Protein AF-A0A1Z4BM93-F1 (afdb_monomer)

Sequence (273 aa):
MATTAFKNNYRNIRIVVLCFVGYILLNWFSPFLMLLNYDFVRLFITFITSVIVMIPIVIGYKLLDDKGNYLQVFGVEGNIKEGLIAGGVLFLAAWIFSIFSLDFLRNLVYVKWLLYIFIEVFVIDLCVQAFFFRKITTYTGWSFFRIILFYVAIYSAVALVTAFVSLLFNSEILSKIGDDLKLLNMIPMDLLLKGILSLLRFILTASFLYWLYVEWNFNLWVVVFAHLVLNLANGLTFLKIPIFILLIVTGVIGTILYKREKGLPLAIKRFWS

Organism: NCBI:txid2708117

Foldseek 3Di:
DDPPDQDFPVVLLVLLLVLLLLLLLLLLCLVVQCPPDDPVVNLVSLVVSLVVSCVSQVVSVVVNPDPDDLCVLLQVVPDLVLLCVLLVLLLVLCVVLVLQPPVNVVCVVVDPVLVSLLSVLLSCLSSQQSRNLSSCVVNDVDALVVSLVVVLVSSVVSVVVVVVVVCVPDPVNVVVVVVCVVVVVCPPVVNVVLVVLVSVLVSLLSSLLNQQCQQSVNNSSNSSSLVSSLVSSCVRCVPDPVSSVSSSVSSVVVSVVVCVVVVHDRRGRHDGD

pLDDT: mean 78.67, std 15.29, range [27.44, 95.69]

Radius of gyration: 20.28 Å; Cα contacts (8 Å, |Δi|>4): 237; chains: 1; bounding box: 55×46×58 Å

Secondary structure (DSSP, 8-state):
---------HHHHHHHHHHHHHHHHHHHHHHHHTTS--HHHHHHHHHHHHHHHHHHHHHHHHHHT-SS-HHHHHTTTS-HHHHHHHHHHHHHHHHHTT-S-HHHHHHHTT-HHHHHHHHHHHHHHIIIIIIIIHHHHHH----HHHHHHHHHHHHHHHHHHHHHHHHHT-HHHHHHHHHHTTTGGG--HHHHHHHHHHHHHHHHHHHHHHHHHHHTTT-HHHHHHHHHHHHHHHHH-TT-HHHHHHHHHHHHHHHHHHHHHTTPPP-S--S--

Nearest PDB structures (foldseek):
  7zdg-assembly1_C  TM=1.507E-01  e=2.983E+00  Escherichia coli K-12
  7zdw-assembly1_C  TM=1.576E-01  e=7.432E+00  Escherichia coli K-12

Structure (mmCIF, N/CA/C/O backbone):
data_AF-A0A1Z4BM93-F1
#
_entry.id   AF-A0A1Z4BM93-F1
#
loop_
_atom_site.group_PDB
_atom_site.id
_atom_site.type_symbol
_atom_site.label_atom_id
_atom_site.label_alt_id
_atom_site.label_comp_id
_atom_site.label_asym_id
_atom_site.label_entity_id
_atom_site.label_seq_id
_atom_site.pdbx_PDB_ins_code
_atom_site.Cartn_x
_atom_site.Cartn_y
_atom_site.Cartn_z
_atom_site.occupancy
_atom_site.B_iso_or_equiv
_atom_site.auth_seq_id
_atom_site.auth_comp_id
_atom_site.auth_asym_id
_atom_site.auth_atom_id
_atom_site.pdbx_PDB_model_num
ATOM 1 N N . MET A 1 1 ? -20.716 -10.337 29.634 1.00 35.56 1 MET A N 1
ATOM 2 C CA . MET A 1 1 ? -19.499 -10.521 28.811 1.00 35.56 1 MET A CA 1
ATOM 3 C C . MET A 1 1 ? -19.612 -11.858 28.102 1.00 35.56 1 MET A C 1
ATOM 5 O O . MET A 1 1 ? -19.489 -12.881 28.755 1.00 35.56 1 MET A O 1
ATOM 9 N N . ALA A 1 2 ? -19.906 -11.855 26.803 1.00 27.44 2 ALA A N 1
ATOM 10 C CA . ALA A 1 2 ? -19.823 -13.042 25.960 1.00 27.44 2 ALA A CA 1
ATOM 11 C C . ALA A 1 2 ? -18.810 -12.726 24.857 1.00 27.44 2 ALA A C 1
ATOM 13 O O . ALA A 1 2 ? -19.081 -11.937 23.955 1.00 27.44 2 ALA A O 1
ATOM 14 N N . THR A 1 3 ? -17.605 -13.269 24.986 1.00 37.28 3 THR A N 1
ATOM 15 C CA . THR A 1 3 ? -16.575 -13.250 23.950 1.00 37.28 3 THR A CA 1
ATOM 16 C C . THR A 1 3 ? -16.993 -14.228 22.858 1.00 37.28 3 THR A C 1
ATOM 18 O O . THR A 1 3 ? -16.611 -15.395 22.863 1.00 37.28 3 THR A O 1
ATOM 21 N N . THR A 1 4 ? -17.805 -13.774 21.903 1.00 37.12 4 THR A N 1
ATOM 22 C CA . THR A 1 4 ? -17.961 -14.496 20.638 1.00 37.12 4 THR A CA 1
ATOM 23 C C . THR A 1 4 ? -16.609 -14.464 19.935 1.00 37.12 4 THR A C 1
ATOM 25 O O . THR A 1 4 ? -16.239 -13.462 19.320 1.00 37.12 4 THR A O 1
ATOM 28 N N . ALA A 1 5 ? -15.831 -15.533 20.099 1.00 42.88 5 ALA A N 1
ATOM 29 C CA . ALA A 1 5 ? -14.587 -15.733 19.378 1.00 42.88 5 ALA A CA 1
ATOM 30 C C . ALA A 1 5 ? -14.878 -15.587 17.878 1.00 42.88 5 ALA A C 1
ATOM 32 O O . ALA A 1 5 ? -15.724 -16.303 17.340 1.00 42.88 5 ALA A O 1
ATOM 33 N N . PHE A 1 6 ? -14.213 -14.639 17.213 1.00 50.97 6 PHE A N 1
ATOM 34 C CA . PHE A 1 6 ? -14.271 -14.503 15.759 1.00 50.97 6 PHE A CA 1
ATOM 35 C C . PHE A 1 6 ? -13.838 -15.840 15.143 1.00 50.97 6 PHE A C 1
ATOM 37 O O . PHE A 1 6 ? -12.655 -16.182 15.138 1.00 50.97 6 PHE A O 1
ATOM 44 N N . LYS A 1 7 ? -14.795 -16.640 14.667 1.00 57.38 7 LYS A N 1
ATOM 45 C CA . LYS A 1 7 ? -14.492 -17.896 13.985 1.00 57.38 7 LYS A CA 1
ATOM 46 C C . LYS A 1 7 ? -14.008 -17.543 12.585 1.00 57.38 7 LYS A C 1
ATOM 48 O O . LYS A 1 7 ? -14.786 -17.052 11.772 1.00 57.38 7 LYS A O 1
ATOM 53 N N . ASN A 1 8 ? -12.721 -17.771 12.323 1.00 73.94 8 ASN A N 1
ATOM 54 C CA . ASN A 1 8 ? -12.114 -17.479 11.026 1.00 73.94 8 ASN A CA 1
ATOM 55 C C . ASN A 1 8 ? -12.906 -18.159 9.901 1.00 73.94 8 ASN A C 1
ATOM 57 O O . ASN A 1 8 ? -13.132 -19.374 9.930 1.00 73.94 8 ASN A O 1
ATOM 61 N N . ASN A 1 9 ? -13.293 -17.388 8.887 1.00 83.19 9 ASN A N 1
ATOM 62 C CA . ASN A 1 9 ? -13.990 -17.930 7.727 1.00 83.19 9 ASN A CA 1
ATOM 63 C C . ASN A 1 9 ? -12.974 -18.409 6.680 1.00 83.19 9 ASN A C 1
ATOM 65 O O . ASN A 1 9 ? -12.666 -17.714 5.712 1.00 83.19 9 ASN A O 1
ATOM 69 N N . TYR A 1 10 ? -12.439 -19.615 6.884 1.00 85.88 10 TYR A N 1
ATOM 70 C CA . TYR A 1 10 ? -11.389 -20.191 6.034 1.00 85.88 10 TYR A CA 1
ATOM 71 C C . TYR A 1 10 ? -11.773 -20.314 4.557 1.00 85.88 10 TYR A C 1
ATOM 73 O O . TYR A 1 10 ? -10.898 -20.207 3.700 1.00 85.88 10 TYR A O 1
ATOM 81 N N . ARG A 1 11 ? -13.061 -20.505 4.238 1.00 89.75 11 ARG A N 1
ATOM 82 C CA . ARG A 1 11 ? -13.534 -20.530 2.847 1.00 89.75 11 ARG A CA 1
ATOM 83 C C . ARG A 1 11 ? -13.310 -19.174 2.185 1.00 89.75 11 ARG A C 1
ATOM 85 O O . ARG A 1 11 ? -12.683 -19.103 1.133 1.00 89.75 11 ARG A O 1
ATOM 92 N N . ASN A 1 12 ? -13.769 -18.110 2.834 1.00 90.00 12 ASN A N 1
ATOM 93 C CA . ASN A 1 12 ? -13.654 -16.756 2.306 1.00 90.00 12 ASN A CA 1
ATOM 94 C C . ASN A 1 12 ? -12.187 -16.302 2.243 1.00 90.00 12 ASN A C 1
ATOM 96 O O . ASN A 1 12 ? -11.774 -15.709 1.252 1.00 90.00 12 ASN A O 1
ATOM 100 N N . ILE A 1 13 ? -11.367 -16.669 3.234 1.00 90.19 13 ILE A N 1
ATOM 101 C CA . ILE A 1 13 ? -9.918 -16.406 3.216 1.00 90.19 13 ILE A CA 1
ATOM 102 C C . ILE A 1 13 ? -9.254 -17.060 1.995 1.00 90.19 13 ILE A C 1
ATOM 104 O O . ILE A 1 13 ? -8.470 -16.407 1.313 1.00 90.19 13 ILE A O 1
ATOM 108 N N . ARG A 1 14 ? -9.583 -18.320 1.674 1.00 91.94 14 ARG A N 1
ATOM 109 C CA . ARG A 1 14 ? -9.036 -19.004 0.486 1.00 91.94 14 ARG A CA 1
ATOM 110 C C . ARG A 1 14 ? -9.408 -18.291 -0.811 1.00 91.94 14 ARG A C 1
ATOM 112 O O . ARG A 1 14 ? -8.543 -18.138 -1.665 1.00 91.94 14 ARG A O 1
ATOM 119 N N . ILE A 1 15 ? -10.653 -17.832 -0.943 1.00 92.12 15 ILE A N 1
ATOM 120 C CA . ILE A 1 15 ? -11.104 -17.068 -2.117 1.00 92.12 15 ILE A CA 1
ATOM 121 C C . ILE A 1 15 ? -10.286 -15.779 -2.254 1.00 92.12 15 ILE A C 1
ATOM 123 O O . ILE A 1 15 ? -9.734 -15.521 -3.320 1.00 92.12 15 ILE A O 1
ATOM 127 N N . VAL A 1 16 ? -10.140 -15.012 -1.167 1.00 92.75 16 VAL A N 1
ATOM 128 C CA . VAL A 1 16 ? -9.344 -13.772 -1.160 1.00 92.75 16 VAL A CA 1
ATOM 129 C C . VAL A 1 16 ? -7.905 -14.046 -1.591 1.00 92.75 16 VAL A C 1
ATOM 131 O O . VAL A 1 16 ? -7.391 -13.348 -2.458 1.00 92.75 16 VAL A O 1
ATOM 134 N N . VAL A 1 17 ? -7.268 -15.082 -1.038 1.00 93.94 17 VAL A N 1
ATOM 135 C CA . VAL A 1 17 ? -5.880 -15.440 -1.366 1.00 93.94 17 VAL A CA 1
ATOM 136 C C . VAL A 1 17 ? -5.741 -15.871 -2.825 1.00 93.94 17 VAL A C 1
ATOM 138 O O . VAL A 1 17 ? -4.838 -15.389 -3.497 1.00 93.94 17 VAL A O 1
ATOM 141 N N . LEU A 1 18 ? -6.628 -16.728 -3.341 1.00 94.00 18 LEU A N 1
ATOM 142 C CA . LEU A 1 18 ? -6.576 -17.185 -4.737 1.00 94.00 18 LEU A CA 1
ATOM 143 C C . LEU A 1 18 ? -6.737 -16.021 -5.721 1.00 94.00 18 LEU A C 1
ATOM 145 O O . LEU A 1 18 ? -5.951 -15.886 -6.657 1.00 94.00 18 LEU A O 1
ATOM 149 N N . CYS A 1 19 ? -7.714 -15.147 -5.481 1.00 93.44 19 CYS A N 1
ATOM 150 C CA . CYS A 1 19 ? -7.932 -13.957 -6.298 1.00 93.44 19 CYS A CA 1
ATOM 151 C C . CYS A 1 19 ? -6.759 -12.978 -6.205 1.00 93.44 19 CYS A C 1
ATOM 153 O O . CYS A 1 19 ? -6.354 -1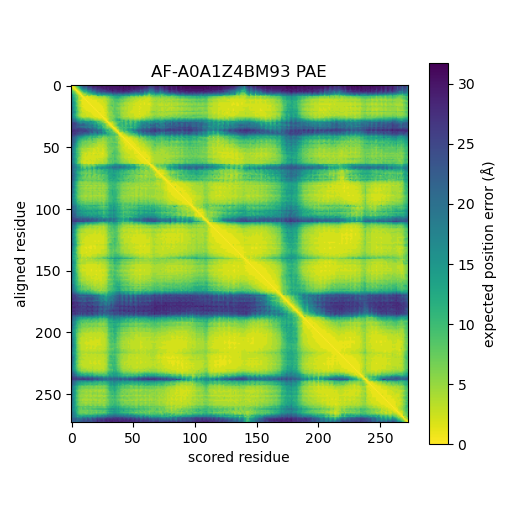2.409 -7.216 1.00 93.44 19 CYS A O 1
ATOM 155 N N . PHE A 1 20 ? -6.176 -12.814 -5.017 1.00 93.19 20 PHE A N 1
ATOM 156 C CA . PHE A 1 20 ? -5.024 -11.944 -4.819 1.00 93.19 20 PHE A CA 1
ATOM 157 C C . PHE A 1 20 ? -3.752 -12.490 -5.487 1.00 93.19 20 PHE A C 1
ATOM 159 O O . PHE A 1 20 ? -3.020 -11.733 -6.117 1.00 93.19 20 PHE A O 1
ATOM 166 N N . VAL A 1 21 ? -3.517 -13.804 -5.438 1.00 92.81 21 VAL A N 1
ATOM 167 C CA . VAL A 1 21 ? -2.437 -14.461 -6.194 1.00 92.81 21 VAL A CA 1
ATOM 168 C C . VAL A 1 21 ? -2.641 -14.273 -7.698 1.00 92.81 21 VAL A C 1
ATOM 170 O O . VAL A 1 21 ? -1.693 -13.917 -8.392 1.00 92.81 21 VAL A O 1
ATOM 173 N N . GLY A 1 22 ? -3.873 -14.439 -8.195 1.00 89.56 22 GLY A N 1
ATOM 174 C CA . GLY A 1 22 ? -4.216 -14.159 -9.592 1.00 89.56 22 GLY A CA 1
ATOM 175 C C . GLY A 1 22 ? -3.922 -12.711 -9.994 1.00 89.56 22 GLY A C 1
ATOM 176 O O . GLY A 1 22 ? -3.332 -12.479 -11.046 1.00 89.56 22 GLY A O 1
ATOM 177 N N . TYR A 1 23 ? -4.262 -11.747 -9.132 1.00 90.19 23 TYR A N 1
ATOM 178 C CA . TYR A 1 23 ? -3.902 -10.336 -9.305 1.00 90.19 23 TYR A CA 1
ATOM 179 C C . TYR A 1 23 ? -2.383 -10.144 -9.414 1.00 90.19 23 TYR A C 1
ATOM 181 O O . TYR A 1 23 ? -1.924 -9.528 -10.375 1.00 90.19 23 TYR A O 1
ATOM 189 N N . ILE A 1 24 ? -1.598 -10.695 -8.475 1.00 86.81 24 ILE A N 1
ATOM 190 C CA . ILE A 1 24 ? -0.136 -10.552 -8.496 1.00 86.81 24 ILE A CA 1
ATOM 191 C C . ILE A 1 24 ? 0.407 -11.126 -9.807 1.00 86.81 24 ILE A C 1
ATOM 193 O O . ILE A 1 24 ? 1.132 -10.430 -10.510 1.00 86.81 24 ILE A O 1
ATOM 197 N N . LEU A 1 25 ? 0.020 -12.350 -10.177 1.00 85.00 25 LEU A N 1
ATOM 198 C CA . LEU A 1 25 ? 0.475 -12.985 -11.416 1.00 85.00 25 LEU A CA 1
ATOM 199 C C . LEU A 1 25 ? 0.194 -12.105 -12.642 1.00 85.00 25 LEU A C 1
ATOM 201 O O . LEU A 1 25 ? 1.116 -11.818 -13.401 1.00 85.00 25 LEU A O 1
ATOM 205 N N . LEU A 1 26 ? -1.037 -11.610 -12.808 1.00 83.50 26 LEU A N 1
ATOM 206 C CA . LEU A 1 26 ? -1.386 -10.727 -13.927 1.00 83.50 26 LEU A CA 1
ATOM 207 C C . LEU A 1 26 ? -0.589 -9.419 -13.917 1.00 83.50 26 LEU A C 1
ATOM 209 O O . LEU A 1 26 ? -0.162 -8.959 -14.975 1.00 83.50 26 LEU A O 1
ATOM 213 N N . ASN A 1 27 ? -0.355 -8.835 -12.740 1.00 78.25 27 ASN A N 1
ATOM 214 C CA . ASN A 1 27 ? 0.426 -7.608 -12.617 1.00 78.25 27 ASN A CA 1
ATOM 215 C C . ASN A 1 27 ? 1.874 -7.809 -13.098 1.00 78.25 27 ASN A C 1
ATOM 217 O O . ASN A 1 27 ? 2.412 -6.960 -13.809 1.00 78.25 27 ASN A O 1
ATOM 221 N N . TRP A 1 28 ? 2.471 -8.963 -12.785 1.00 69.81 28 TRP A N 1
ATOM 222 C CA . TRP A 1 28 ? 3.807 -9.348 -13.250 1.00 69.81 28 TRP A CA 1
ATOM 223 C C . TRP A 1 28 ? 3.881 -9.634 -14.756 1.00 69.81 28 TRP A C 1
ATOM 225 O O . TRP A 1 28 ? 4.938 -9.439 -15.348 1.00 69.81 28 TRP A O 1
ATOM 235 N N . PHE A 1 29 ? 2.782 -10.051 -15.392 1.00 63.72 29 PHE A N 1
ATOM 236 C CA . PHE A 1 29 ? 2.709 -10.197 -16.852 1.00 63.72 29 PHE A CA 1
ATOM 237 C C . PHE A 1 29 ? 2.428 -8.874 -17.585 1.00 63.72 29 PHE A C 1
ATOM 239 O O . PHE A 1 29 ? 2.645 -8.793 -18.794 1.00 63.72 29 PHE A O 1
ATOM 246 N N . SER A 1 30 ? 1.997 -7.814 -16.890 1.00 58.44 30 SER A N 1
ATOM 247 C CA . SER A 1 30 ? 1.664 -6.527 -17.520 1.00 58.44 30 SER A CA 1
ATOM 248 C C . SER A 1 30 ? 2.811 -5.836 -18.289 1.00 58.44 30 SER A C 1
ATOM 250 O O . SER A 1 30 ? 2.517 -5.232 -19.324 1.00 58.44 30 SER A O 1
ATOM 252 N N . PRO A 1 31 ? 4.107 -5.971 -17.923 1.00 53.41 31 PRO A N 1
ATOM 253 C CA . PRO A 1 31 ? 5.209 -5.428 -18.720 1.00 53.41 31 PRO A CA 1
ATOM 254 C C . PRO A 1 31 ? 5.295 -6.026 -20.133 1.00 53.41 31 PRO A C 1
ATOM 256 O O . PRO A 1 31 ? 5.678 -5.321 -21.064 1.00 53.41 31 PRO A O 1
ATOM 259 N N . PHE A 1 32 ? 4.871 -7.283 -20.334 1.00 48.34 32 PHE A N 1
ATOM 260 C CA . PHE A 1 32 ? 4.799 -7.897 -21.669 1.00 48.34 32 PHE A CA 1
ATOM 261 C C . PHE A 1 32 ? 3.717 -7.257 -22.553 1.00 48.34 32 PHE A C 1
ATOM 263 O O . PHE A 1 32 ? 3.834 -7.277 -23.776 1.00 48.34 32 PHE A O 1
ATOM 270 N N . LEU A 1 33 ? 2.691 -6.638 -21.956 1.00 48.19 33 LEU A N 1
ATOM 271 C CA . LEU A 1 33 ? 1.628 -5.925 -22.674 1.00 48.19 33 LEU A CA 1
ATOM 272 C C . LEU A 1 33 ? 2.038 -4.492 -23.068 1.00 48.19 33 LEU A C 1
ATOM 274 O O . LEU A 1 33 ? 1.466 -3.922 -23.995 1.00 48.19 33 LEU A O 1
ATOM 278 N N . MET A 1 34 ? 3.050 -3.915 -22.406 1.00 48.50 34 MET A N 1
ATOM 279 C CA . MET A 1 34 ? 3.569 -2.564 -22.680 1.00 48.50 34 MET A CA 1
ATOM 280 C C . MET A 1 34 ? 4.590 -2.496 -23.831 1.00 48.50 34 MET A C 1
ATOM 282 O O . MET A 1 34 ? 5.075 -1.411 -24.150 1.00 48.50 34 MET A O 1
ATOM 286 N N . LEU A 1 35 ? 4.884 -3.616 -24.502 1.00 48.75 35 LEU A N 1
ATOM 287 C CA . LEU A 1 35 ? 5.761 -3.681 -25.684 1.00 48.75 35 LEU A CA 1
ATOM 288 C C . LEU A 1 35 ? 5.200 -2.940 -26.921 1.00 48.75 35 LEU A C 1
ATOM 290 O O . LEU A 1 35 ? 5.888 -2.795 -27.930 1.00 48.75 35 LEU A O 1
ATOM 294 N N . LEU A 1 36 ? 3.965 -2.436 -26.845 1.00 46.38 36 LEU A N 1
ATOM 295 C CA . LEU A 1 36 ? 3.306 -1.639 -27.879 1.00 46.38 36 LEU A CA 1
ATOM 296 C C . LEU A 1 36 ? 3.655 -0.148 -27.698 1.00 46.38 36 LEU A C 1
ATOM 298 O O . LEU A 1 36 ? 3.060 0.579 -26.903 1.00 46.38 36 LEU A O 1
ATOM 302 N N . ASN A 1 37 ? 4.681 0.294 -28.424 1.00 46.56 37 ASN A N 1
ATOM 303 C CA . ASN A 1 37 ? 5.387 1.557 -28.214 1.00 46.56 37 ASN A CA 1
ATOM 304 C C . ASN A 1 37 ? 4.749 2.762 -28.946 1.00 46.56 37 ASN A C 1
ATOM 306 O O . ASN A 1 37 ? 5.211 3.124 -30.023 1.00 46.56 37 ASN A O 1
ATOM 310 N N . TYR A 1 38 ? 3.724 3.404 -28.365 1.00 54.62 38 TYR A N 1
ATOM 311 C CA . TYR A 1 38 ? 3.268 4.755 -28.758 1.00 54.62 38 TYR A CA 1
ATOM 312 C C . TYR A 1 38 ? 2.676 5.532 -27.563 1.00 54.62 38 TYR A C 1
ATOM 314 O O . TYR A 1 38 ? 1.854 5.003 -26.818 1.00 54.62 38 TYR A O 1
ATOM 322 N N . ASP A 1 39 ? 3.040 6.809 -27.394 1.00 57.72 39 ASP A N 1
ATOM 323 C CA . ASP A 1 39 ? 2.731 7.616 -26.193 1.00 57.72 39 ASP A CA 1
ATOM 324 C C . ASP A 1 39 ? 1.232 7.805 -25.892 1.00 57.72 39 ASP A C 1
ATOM 326 O O . ASP A 1 39 ? 0.830 7.813 -24.728 1.00 57.72 39 ASP A O 1
ATOM 330 N N . PHE A 1 40 ? 0.377 7.919 -26.915 1.00 53.62 40 PHE A N 1
ATOM 331 C CA . PHE A 1 40 ? -1.083 7.965 -26.723 1.00 53.62 40 PHE A CA 1
ATOM 332 C C . PHE A 1 40 ? -1.657 6.580 -26.387 1.00 53.62 40 PHE A C 1
ATOM 334 O O . PHE A 1 40 ? -2.564 6.446 -25.566 1.00 53.62 40 PHE A O 1
ATOM 341 N N . VAL A 1 41 ? -1.067 5.534 -26.969 1.00 61.97 41 VAL A N 1
ATOM 342 C CA . VAL A 1 41 ? -1.422 4.137 -26.708 1.00 61.97 41 VAL A CA 1
ATOM 343 C C . VAL A 1 41 ? -1.012 3.751 -25.285 1.00 61.97 41 VAL A C 1
ATOM 345 O O . VAL A 1 41 ? -1.709 2.970 -24.656 1.00 61.97 41 VAL A O 1
ATOM 348 N N . ARG A 1 42 ? 0.029 4.358 -24.702 1.00 63.97 42 ARG A N 1
ATOM 349 C CA . ARG A 1 42 ? 0.515 4.033 -23.352 1.00 63.97 42 ARG A CA 1
ATOM 350 C C . ARG A 1 42 ? -0.513 4.297 -22.245 1.00 63.97 42 ARG A C 1
ATOM 352 O O . ARG A 1 42 ? -0.657 3.457 -21.360 1.00 63.97 42 ARG A O 1
ATOM 359 N N . LEU A 1 43 ? -1.259 5.407 -22.284 1.00 66.56 43 LEU A N 1
ATOM 360 C CA . LEU A 1 43 ? -2.311 5.671 -21.284 1.00 66.56 43 LEU A CA 1
ATOM 361 C C . LEU A 1 43 ? -3.473 4.681 -21.429 1.00 66.56 43 LEU A C 1
ATOM 363 O O . LEU A 1 43 ? -3.968 4.148 -20.439 1.00 66.56 43 LEU A O 1
ATOM 367 N N . PHE A 1 44 ? -3.855 4.384 -22.670 1.00 70.50 44 PHE A N 1
ATOM 368 C CA . PHE A 1 44 ? -4.890 3.402 -22.975 1.00 70.50 44 PHE A CA 1
ATOM 369 C C . PHE A 1 44 ? -4.469 1.974 -22.587 1.00 70.50 44 PHE A C 1
ATOM 371 O O . PHE A 1 44 ? -5.249 1.257 -21.969 1.00 70.50 44 PHE A O 1
ATOM 378 N N . ILE A 1 45 ? -3.216 1.592 -22.850 1.00 71.12 45 ILE A N 1
ATOM 379 C CA . ILE A 1 45 ? -2.613 0.329 -22.404 1.00 71.12 45 ILE A CA 1
ATOM 380 C C . ILE A 1 45 ? -2.635 0.264 -20.886 1.00 71.12 45 ILE A C 1
ATOM 382 O O . ILE A 1 45 ? -3.099 -0.731 -20.360 1.00 71.12 45 ILE A O 1
ATOM 386 N N . THR A 1 46 ? -2.211 1.319 -20.186 1.00 70.38 46 THR A N 1
ATOM 387 C CA . THR A 1 46 ? -2.214 1.353 -18.712 1.00 70.38 46 THR A CA 1
ATOM 388 C C . THR A 1 46 ? -3.616 1.142 -18.153 1.00 70.38 46 THR A C 1
ATOM 390 O O . THR A 1 46 ? -3.806 0.418 -17.177 1.00 70.38 46 THR A O 1
ATOM 393 N N . PHE A 1 47 ? -4.622 1.753 -18.779 1.00 74.88 47 PHE A N 1
ATOM 394 C CA . PHE A 1 47 ? -6.012 1.549 -18.398 1.00 74.88 47 PHE A CA 1
ATOM 395 C C . PHE A 1 47 ? -6.464 0.105 -18.661 1.00 74.88 47 PHE A C 1
ATOM 397 O O . PHE A 1 47 ? -7.037 -0.527 -17.778 1.00 74.88 47 PHE A O 1
ATOM 404 N N . ILE A 1 48 ? -6.159 -0.453 -19.835 1.00 76.56 48 ILE A N 1
ATOM 405 C CA . ILE A 1 48 ? -6.494 -1.842 -20.179 1.00 76.56 48 ILE A CA 1
ATOM 406 C C . ILE A 1 48 ? -5.801 -2.830 -19.240 1.00 76.56 48 ILE A C 1
ATOM 408 O O . ILE A 1 48 ? -6.459 -3.720 -18.705 1.00 76.56 48 ILE A O 1
ATOM 412 N N . THR A 1 49 ? -4.497 -2.681 -19.005 1.00 76.06 49 THR A N 1
ATOM 413 C CA . THR A 1 49 ? -3.740 -3.543 -18.092 1.00 76.06 49 THR A CA 1
ATOM 414 C C . THR A 1 49 ? -4.317 -3.453 -16.689 1.00 76.06 49 THR A C 1
ATOM 416 O O . THR A 1 49 ? -4.527 -4.485 -16.061 1.00 76.06 49 THR A O 1
ATOM 419 N N . SER A 1 50 ? -4.677 -2.251 -16.233 1.00 81.06 50 SER A N 1
ATOM 420 C CA . SER A 1 50 ? -5.356 -2.050 -14.951 1.00 81.06 50 SER A CA 1
ATOM 421 C C . SER A 1 50 ? -6.685 -2.804 -14.873 1.00 81.06 50 SER A C 1
ATOM 423 O O . SER A 1 50 ? -6.953 -3.484 -13.884 1.00 81.06 50 SER A O 1
ATOM 425 N N . VAL A 1 51 ? -7.511 -2.737 -15.922 1.00 83.00 51 VAL A N 1
ATOM 426 C CA . VAL A 1 51 ? -8.783 -3.473 -15.996 1.00 83.00 51 VAL A CA 1
ATOM 427 C C . VAL A 1 51 ? -8.552 -4.982 -15.955 1.00 83.00 51 VAL A C 1
ATOM 429 O O . VAL A 1 51 ? -9.224 -5.672 -15.191 1.00 83.00 51 VAL A O 1
ATOM 432 N N . ILE A 1 52 ? -7.586 -5.494 -16.721 1.00 84.44 52 ILE A N 1
ATOM 433 C CA . ILE A 1 52 ? -7.244 -6.924 -16.758 1.00 84.44 52 ILE A CA 1
ATOM 434 C C . ILE A 1 52 ? -6.796 -7.405 -15.376 1.00 84.44 52 ILE A C 1
ATOM 436 O O . ILE A 1 52 ? -7.295 -8.411 -14.872 1.00 84.44 52 ILE A O 1
ATOM 440 N N . VAL A 1 53 ? -5.893 -6.662 -14.739 1.00 84.75 53 VAL A N 1
ATOM 441 C CA . VAL A 1 53 ? -5.338 -6.980 -13.419 1.00 84.75 53 VAL A CA 1
ATOM 442 C C . VAL A 1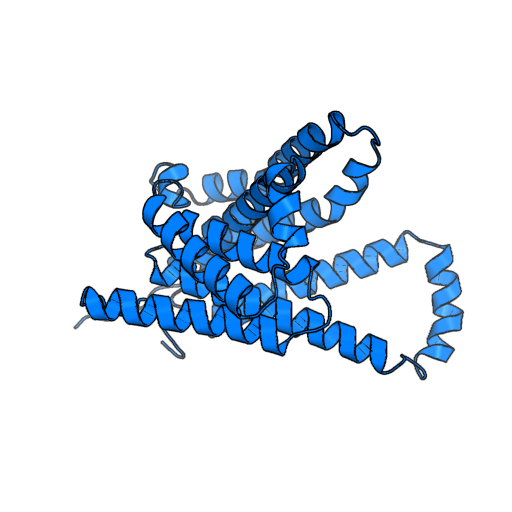 53 ? -6.422 -6.980 -12.328 1.00 84.75 53 VAL A C 1
ATOM 444 O O . VAL A 1 53 ? -6.324 -7.745 -11.369 1.00 84.75 53 VAL A O 1
ATOM 447 N N . MET A 1 54 ? -7.504 -6.210 -12.494 1.00 86.06 54 MET A N 1
ATOM 448 C CA . MET A 1 54 ? -8.649 -6.201 -11.574 1.00 86.06 54 MET A CA 1
ATOM 449 C C . MET A 1 54 ? -9.625 -7.379 -11.746 1.00 86.06 54 MET A C 1
ATOM 451 O O . MET A 1 54 ? -10.434 -7.620 -10.847 1.00 86.06 54 MET A O 1
ATOM 455 N N . ILE A 1 55 ? -9.577 -8.146 -12.843 1.00 88.38 55 ILE A N 1
ATOM 456 C CA . ILE A 1 55 ? -10.540 -9.237 -13.106 1.00 88.38 55 ILE A CA 1
ATOM 457 C C . ILE A 1 55 ? -10.624 -10.249 -11.945 1.00 88.38 55 ILE A C 1
ATOM 459 O O . ILE A 1 55 ? -11.740 -10.512 -11.479 1.00 88.38 55 ILE A O 1
ATOM 463 N N . PRO A 1 56 ? -9.507 -10.789 -11.407 1.00 90.31 56 PRO A N 1
ATOM 464 C CA . PRO A 1 56 ? -9.558 -11.741 -10.295 1.00 90.31 56 PRO A CA 1
ATOM 465 C C . PRO A 1 56 ? -10.230 -11.166 -9.046 1.00 90.31 56 PRO A C 1
ATOM 467 O O . PRO A 1 56 ? -10.905 -11.890 -8.317 1.00 90.31 56 PRO A O 1
ATOM 470 N N . ILE A 1 57 ? -10.080 -9.861 -8.819 1.00 89.44 57 ILE A N 1
ATOM 471 C CA . ILE A 1 57 ? -10.628 -9.142 -7.667 1.00 89.44 57 ILE A CA 1
ATOM 472 C C . ILE A 1 57 ? -12.146 -8.997 -7.789 1.00 89.44 57 ILE A C 1
ATOM 474 O O . ILE A 1 57 ? -12.880 -9.280 -6.839 1.00 89.44 57 ILE A O 1
ATOM 478 N N . VAL A 1 58 ? -12.633 -8.632 -8.978 1.00 88.00 58 VAL A N 1
ATOM 479 C CA . VAL A 1 58 ? -14.073 -8.542 -9.268 1.00 88.00 58 VAL A CA 1
ATOM 480 C C . VAL A 1 58 ? -14.744 -9.912 -9.130 1.00 88.00 58 VAL A C 1
ATOM 482 O O . VAL A 1 58 ? -15.818 -10.015 -8.530 1.00 88.00 58 VAL A O 1
ATOM 485 N N . ILE A 1 59 ? -14.103 -10.971 -9.636 1.00 88.81 59 ILE A N 1
ATOM 486 C CA . ILE A 1 59 ? -14.574 -12.356 -9.477 1.00 88.81 59 ILE A CA 1
ATOM 487 C C . ILE A 1 59 ? -14.601 -12.738 -7.995 1.00 88.81 59 ILE A C 1
ATOM 489 O O . ILE A 1 59 ? -15.621 -13.220 -7.506 1.00 88.81 59 ILE A O 1
ATOM 493 N N . GLY A 1 60 ? -13.512 -12.479 -7.269 1.00 87.25 60 GLY A N 1
ATOM 494 C CA . GLY A 1 60 ? -13.396 -12.791 -5.848 1.00 87.25 60 GLY A CA 1
ATOM 495 C C . GLY A 1 60 ? -14.499 -12.152 -5.022 1.00 87.25 60 GLY A C 1
ATOM 496 O O . GLY A 1 60 ? -15.121 -12.826 -4.211 1.00 87.25 60 GLY A O 1
ATOM 497 N N . TYR A 1 61 ? -14.813 -10.885 -5.281 1.00 84.81 61 TYR A N 1
ATOM 498 C CA . TYR A 1 61 ? -15.917 -10.212 -4.608 1.00 84.81 61 TYR A CA 1
ATOM 499 C C . TYR A 1 61 ? -17.260 -10.905 -4.855 1.00 84.81 61 TYR A C 1
ATOM 501 O O . TYR A 1 61 ? -17.997 -11.159 -3.906 1.00 84.81 61 TYR A O 1
ATOM 509 N N . LYS A 1 62 ? -17.580 -11.240 -6.114 1.00 86.19 62 LYS A N 1
ATOM 510 C CA . LYS A 1 62 ? -18.830 -11.949 -6.440 1.00 86.19 62 LYS A CA 1
ATOM 511 C C . LYS A 1 62 ? -18.922 -13.299 -5.728 1.00 86.19 62 LYS A C 1
ATOM 513 O O . LYS A 1 62 ? -19.995 -13.670 -5.274 1.00 86.19 62 LYS A O 1
ATOM 518 N N . LEU A 1 63 ? -17.804 -14.012 -5.604 1.00 88.12 63 LEU A N 1
ATOM 519 C CA . LEU A 1 63 ? -17.740 -15.306 -4.917 1.00 88.12 63 LEU A CA 1
ATOM 520 C C . LEU A 1 63 ? -17.876 -15.202 -3.392 1.00 88.12 63 LEU A C 1
ATOM 522 O O . LEU A 1 63 ? -18.239 -16.185 -2.746 1.00 88.12 63 LEU A O 1
ATOM 526 N N . LEU A 1 64 ? -17.559 -14.045 -2.808 1.00 86.81 64 LEU A N 1
ATOM 527 C CA . LEU A 1 64 ? -17.662 -13.815 -1.367 1.00 86.81 64 LEU A CA 1
ATOM 528 C C . LEU A 1 64 ? -19.098 -13.533 -0.901 1.00 86.81 64 LEU A C 1
ATOM 530 O O . LEU A 1 64 ? -19.357 -13.663 0.294 1.00 86.81 64 LEU A O 1
ATOM 534 N N . ASP A 1 65 ? -20.008 -13.214 -1.831 1.00 77.44 65 ASP A N 1
ATOM 535 C CA . ASP A 1 65 ? -21.433 -12.925 -1.588 1.00 77.44 65 ASP A CA 1
ATOM 536 C C . ASP A 1 65 ? -21.659 -11.873 -0.483 1.00 77.44 65 ASP A C 1
ATOM 538 O O . ASP A 1 65 ? -22.571 -11.954 0.343 1.00 77.44 65 ASP A O 1
ATOM 542 N N . ASP A 1 66 ? -20.771 -10.875 -0.423 1.00 72.44 66 ASP A N 1
ATOM 543 C CA . ASP A 1 66 ? -20.899 -9.799 0.551 1.00 72.44 66 ASP A CA 1
ATOM 544 C C . ASP A 1 66 ? -22.056 -8.871 0.173 1.00 72.44 66 ASP A C 1
ATOM 546 O O . ASP A 1 66 ? -22.137 -8.354 -0.942 1.00 72.44 66 ASP A O 1
ATOM 550 N N . LYS A 1 67 ? -22.935 -8.600 1.139 1.00 67.25 67 LYS A N 1
ATOM 551 C CA . LYS A 1 67 ? -24.041 -7.654 0.966 1.00 67.25 67 LYS A CA 1
ATOM 552 C C . LYS A 1 67 ? -23.506 -6.217 0.955 1.00 67.25 67 LYS A C 1
ATOM 554 O O . LYS A 1 67 ? -22.984 -5.751 1.966 1.00 67.25 67 LYS A O 1
ATOM 559 N N . GLY A 1 68 ? -23.664 -5.505 -0.161 1.00 67.06 68 GLY A N 1
ATOM 560 C CA . GLY A 1 68 ? -23.344 -4.078 -0.283 1.00 67.06 68 GLY A CA 1
ATOM 561 C C . GLY A 1 68 ? -22.979 -3.658 -1.708 1.00 67.06 68 GLY A C 1
ATOM 562 O O . GLY A 1 68 ? -22.749 -4.497 -2.574 1.00 67.06 68 GLY A O 1
ATOM 563 N N . ASN A 1 69 ? -22.921 -2.348 -1.960 1.00 75.75 69 ASN A N 1
ATOM 564 C CA . ASN A 1 69 ? -22.398 -1.817 -3.220 1.00 75.75 69 ASN A CA 1
ATOM 565 C C . ASN A 1 69 ? -20.862 -1.957 -3.253 1.00 75.75 69 ASN A C 1
ATOM 567 O O . ASN A 1 69 ? -20.191 -1.705 -2.248 1.00 75.75 69 ASN A O 1
ATOM 571 N N . TYR A 1 70 ? -20.286 -2.302 -4.409 1.00 71.75 70 TYR A N 1
ATOM 572 C CA . TYR A 1 70 ? -18.836 -2.432 -4.605 1.00 71.75 70 TYR A CA 1
ATOM 573 C C . TYR A 1 70 ? -18.073 -1.185 -4.144 1.00 71.75 70 TYR A C 1
ATOM 575 O O . TYR A 1 70 ? -17.068 -1.295 -3.444 1.00 71.75 70 TYR A O 1
ATOM 583 N N . LEU A 1 71 ? -18.579 0.004 -4.483 1.00 75.38 71 LEU A N 1
ATOM 584 C CA . LEU A 1 71 ? -17.937 1.281 -4.156 1.00 75.38 71 LEU A CA 1
ATOM 585 C C . LEU A 1 71 ? -17.852 1.519 -2.642 1.00 75.38 71 LEU A C 1
ATOM 587 O O . LEU A 1 71 ? -16.819 1.962 -2.132 1.00 75.38 71 LEU A O 1
ATOM 591 N N . GLN A 1 72 ? -18.897 1.144 -1.908 1.00 75.44 72 GLN A N 1
ATOM 592 C CA . GLN A 1 72 ? -18.947 1.242 -0.452 1.00 75.44 72 GLN A CA 1
ATOM 593 C C . GLN A 1 72 ? -18.012 0.224 0.218 1.00 75.44 72 GLN A C 1
ATOM 595 O O . GLN A 1 72 ? -17.254 0.536 1.145 1.00 75.44 72 GLN A O 1
ATOM 600 N N . VAL A 1 73 ? -18.026 -1.014 -0.276 1.00 73.00 73 VAL A N 1
ATOM 601 C CA . VAL A 1 73 ? -17.234 -2.114 0.286 1.00 73.00 73 VAL A CA 1
ATOM 602 C C . VAL A 1 73 ? -15.747 -1.991 -0.049 1.00 73.00 73 VAL A C 1
ATOM 604 O O . VAL A 1 73 ? -14.924 -2.517 0.694 1.00 73.00 73 VAL A O 1
ATOM 607 N N . PHE A 1 74 ? -15.376 -1.251 -1.092 1.00 74.06 74 PHE A N 1
ATOM 608 C CA . PHE A 1 74 ? -13.983 -0.883 -1.344 1.00 74.06 74 PHE A CA 1
ATOM 609 C C . PHE A 1 74 ? -13.563 0.431 -0.667 1.00 74.06 74 PHE A C 1
ATOM 611 O O . PHE A 1 74 ? -12.375 0.734 -0.591 1.00 74.06 74 PHE A O 1
ATOM 618 N N . GLY A 1 75 ? -14.506 1.189 -0.098 1.00 75.06 75 GLY A N 1
ATOM 619 C CA . GLY A 1 75 ? -14.204 2.462 0.567 1.00 75.06 75 GLY A CA 1
ATOM 620 C C . GLY A 1 75 ? -13.938 3.613 -0.406 1.00 75.06 75 GLY A C 1
ATOM 621 O O . GLY A 1 75 ? -13.368 4.627 -0.007 1.00 75.06 75 GLY A O 1
ATOM 622 N N . VAL A 1 76 ? -14.365 3.465 -1.666 1.00 83.38 76 VAL A N 1
ATOM 623 C CA . VAL A 1 76 ? -14.336 4.517 -2.697 1.00 83.38 76 VAL A CA 1
ATOM 624 C C . VAL A 1 76 ? -15.331 5.629 -2.354 1.00 83.38 76 VAL A C 1
ATOM 626 O O . VAL A 1 76 ? -15.071 6.797 -2.617 1.00 83.38 76 VAL A O 1
ATOM 629 N N . GLU A 1 77 ? -16.437 5.290 -1.688 1.00 83.31 77 GLU A N 1
ATOM 630 C CA . GLU A 1 77 ? -17.384 6.266 -1.120 1.00 83.31 77 GLU A CA 1
ATOM 631 C C . GLU A 1 77 ? -16.839 6.984 0.133 1.00 83.31 77 GLU A C 1
ATOM 633 O O . GLU A 1 77 ? -17.538 7.784 0.752 1.00 83.31 77 GLU A O 1
ATOM 638 N N . GLY A 1 78 ? -15.592 6.700 0.528 1.00 83.19 78 GLY A N 1
ATOM 639 C CA . GLY A 1 78 ? -14.912 7.396 1.612 1.00 83.19 78 GLY A CA 1
ATOM 640 C C . GLY A 1 78 ? -14.743 8.895 1.345 1.00 83.19 78 GLY A C 1
ATOM 641 O O . GLY A 1 78 ? -14.913 9.397 0.232 1.00 83.19 78 GLY A O 1
ATOM 642 N N . ASN A 1 79 ? -14.370 9.640 2.383 1.00 89.81 79 ASN A N 1
ATOM 643 C CA . ASN A 1 79 ? -14.228 11.085 2.284 1.00 89.81 79 ASN A CA 1
ATOM 644 C C . ASN A 1 79 ? -12.948 11.467 1.524 1.00 89.81 79 ASN A C 1
ATOM 646 O O . ASN A 1 79 ? -11.845 11.420 2.073 1.00 89.81 79 ASN A O 1
ATOM 650 N N . ILE A 1 80 ? -13.102 11.910 0.276 1.00 92.75 80 ILE A N 1
ATOM 651 C CA . ILE A 1 80 ? -11.980 12.358 -0.557 1.00 92.75 80 ILE A CA 1
ATOM 652 C C . ILE A 1 80 ? -11.232 13.557 0.042 1.00 92.75 80 ILE A C 1
ATOM 654 O O . ILE A 1 80 ? -10.023 13.676 -0.145 1.00 92.75 80 ILE A O 1
ATOM 658 N N . LYS A 1 81 ? -11.913 14.423 0.812 1.00 90.88 81 LYS A N 1
ATOM 659 C CA . LYS A 1 81 ? -11.278 15.586 1.455 1.00 90.88 81 LYS A CA 1
ATOM 660 C C . LYS A 1 81 ? -10.272 15.151 2.512 1.00 90.88 81 LYS A C 1
ATOM 662 O O . LYS A 1 81 ? -9.194 15.724 2.586 1.00 90.88 81 LYS A O 1
ATOM 667 N N . GLU A 1 82 ? -10.596 14.121 3.293 1.00 90.56 82 GLU A N 1
ATOM 668 C CA . GLU A 1 82 ? -9.646 13.532 4.2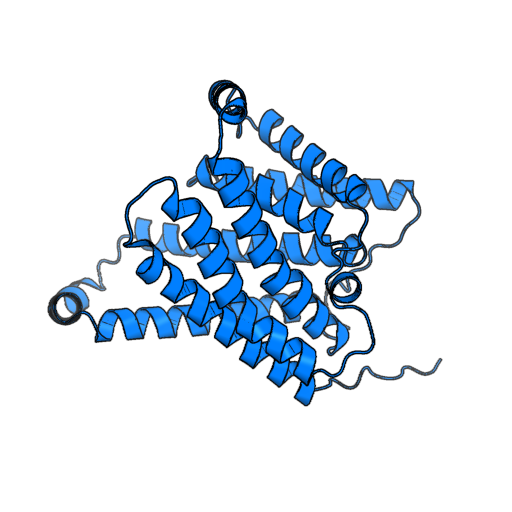46 1.00 90.56 82 GLU A CA 1
ATOM 669 C C . GLU A 1 82 ? -8.429 12.962 3.524 1.00 90.56 82 GLU A C 1
ATOM 671 O O . GLU A 1 82 ? -7.302 13.150 3.977 1.00 90.56 82 GLU A O 1
ATOM 676 N N . GLY A 1 83 ? -8.649 12.341 2.362 1.00 91.50 83 GLY A N 1
ATOM 677 C CA . GLY A 1 83 ? -7.562 11.848 1.531 1.00 91.50 83 GLY A CA 1
ATOM 678 C C . GLY A 1 83 ? -6.641 12.954 1.025 1.00 91.50 83 GLY A C 1
ATOM 679 O O . GLY A 1 83 ? -5.424 12.846 1.162 1.00 91.50 83 GLY A O 1
ATOM 680 N N . LEU A 1 84 ? -7.209 14.046 0.512 1.00 92.12 84 LEU A N 1
ATOM 681 C CA . LEU A 1 84 ? -6.442 15.212 0.071 1.00 92.12 84 LEU A CA 1
ATOM 682 C C . LEU A 1 84 ? -5.660 15.858 1.220 1.00 92.12 84 LEU A C 1
ATOM 684 O O . LEU A 1 84 ? -4.516 16.253 1.021 1.00 92.12 84 LEU A O 1
ATOM 688 N N . ILE A 1 85 ? -6.241 15.938 2.421 1.00 90.00 85 ILE A N 1
ATOM 689 C CA . ILE A 1 85 ? -5.554 16.471 3.606 1.00 90.00 85 ILE A CA 1
ATOM 690 C C . ILE A 1 85 ? -4.380 15.565 3.990 1.00 90.00 85 ILE A C 1
ATOM 692 O O . ILE A 1 85 ? -3.261 16.051 4.139 1.00 90.00 85 ILE A O 1
ATOM 696 N N . ALA A 1 86 ? -4.604 14.254 4.110 1.00 89.62 86 ALA A N 1
ATOM 697 C CA . ALA A 1 86 ? -3.556 13.303 4.478 1.00 89.62 86 ALA A CA 1
ATOM 698 C C . ALA A 1 86 ? -2.411 13.280 3.449 1.00 89.62 86 ALA A C 1
ATOM 700 O O . ALA A 1 86 ? -1.237 13.363 3.817 1.00 89.62 86 ALA A O 1
ATOM 701 N N . GLY A 1 87 ? -2.751 13.243 2.157 1.00 90.88 87 GLY A N 1
ATOM 702 C CA . GLY A 1 87 ? -1.786 13.353 1.067 1.00 90.88 87 GLY A CA 1
ATOM 703 C C . GLY A 1 87 ? -1.045 14.685 1.071 1.00 90.88 87 GLY A C 1
ATOM 704 O O . GLY A 1 87 ? 0.174 14.704 0.944 1.00 90.88 87 GLY A O 1
ATOM 705 N N . GLY A 1 88 ? -1.753 15.796 1.282 1.00 89.56 88 GLY A N 1
ATOM 706 C CA . GLY A 1 88 ? -1.170 17.135 1.361 1.00 89.56 88 GLY A CA 1
ATOM 707 C C . GLY A 1 88 ? -0.162 17.274 2.500 1.00 89.56 88 GLY A C 1
ATOM 708 O O . GLY A 1 88 ? 0.923 17.807 2.290 1.00 89.56 88 GLY A O 1
ATOM 709 N N . VAL A 1 89 ? -0.462 16.727 3.683 1.00 91.06 89 VAL A N 1
ATOM 710 C CA . VAL A 1 89 ? 0.474 16.702 4.822 1.00 91.06 89 VAL A CA 1
ATOM 711 C C . VAL A 1 89 ? 1.742 15.920 4.477 1.00 91.06 89 VAL A C 1
ATOM 713 O O . VAL A 1 89 ? 2.846 16.406 4.721 1.00 91.06 89 VAL A O 1
ATOM 716 N N . LEU A 1 90 ? 1.610 14.736 3.872 1.00 90.94 90 LEU A N 1
ATOM 717 C CA . LEU A 1 90 ? 2.765 13.939 3.446 1.00 90.94 90 LEU A CA 1
ATOM 718 C C . LEU A 1 90 ? 3.561 14.626 2.333 1.00 90.94 90 LEU A C 1
ATOM 720 O O . LEU A 1 90 ? 4.789 14.575 2.334 1.00 90.94 90 LEU A O 1
ATOM 724 N N . PHE A 1 91 ? 2.881 15.288 1.401 1.00 89.44 91 PHE A N 1
ATOM 725 C CA . PHE A 1 91 ? 3.512 16.036 0.320 1.00 89.44 91 PHE A CA 1
ATOM 726 C C . PHE A 1 91 ? 4.317 17.224 0.859 1.00 89.44 91 PHE A C 1
ATOM 728 O O . PHE A 1 91 ? 5.466 17.422 0.467 1.00 89.44 91 PHE A O 1
ATOM 735 N N . LEU A 1 92 ? 3.753 17.977 1.809 1.00 89.00 92 LEU A N 1
ATOM 736 C CA . LEU A 1 92 ? 4.453 19.061 2.501 1.00 89.00 92 LEU A CA 1
ATOM 737 C C . LEU A 1 92 ? 5.657 18.536 3.283 1.00 89.00 92 LEU A C 1
ATOM 739 O O . LEU A 1 92 ? 6.731 19.125 3.210 1.00 89.00 92 LEU A O 1
ATOM 743 N N . ALA A 1 93 ? 5.515 17.408 3.978 1.00 89.00 93 ALA A N 1
ATOM 744 C CA . ALA A 1 93 ? 6.629 16.767 4.670 1.00 89.00 93 ALA A CA 1
ATOM 745 C C . ALA A 1 93 ? 7.746 16.367 3.694 1.00 89.00 93 ALA A C 1
ATOM 747 O O . ALA A 1 93 ? 8.918 16.629 3.950 1.00 89.00 93 ALA A O 1
ATOM 748 N N . ALA A 1 94 ? 7.391 15.796 2.540 1.00 86.25 94 ALA A N 1
ATOM 749 C CA . ALA A 1 94 ? 8.351 15.449 1.497 1.00 86.25 94 ALA A CA 1
ATOM 750 C C . ALA A 1 94 ? 9.086 16.679 0.959 1.00 86.25 94 ALA A C 1
ATOM 752 O O . ALA A 1 94 ? 10.294 16.628 0.721 1.00 86.25 94 ALA A O 1
ATOM 753 N N . TRP A 1 95 ? 8.384 17.800 0.819 1.00 84.00 95 TRP A N 1
ATOM 754 C CA . TRP A 1 95 ? 9.001 19.058 0.431 1.00 84.00 95 TRP A CA 1
ATOM 755 C C . TRP A 1 95 ? 9.952 19.604 1.509 1.00 84.00 95 TRP A C 1
ATOM 757 O O . TRP A 1 95 ? 11.089 19.940 1.189 1.00 84.00 95 TRP A O 1
ATOM 767 N N . ILE A 1 96 ? 9.546 19.598 2.787 1.00 85.69 96 ILE A N 1
ATOM 768 C CA . ILE A 1 96 ? 10.375 20.028 3.933 1.00 85.69 96 ILE A CA 1
ATOM 769 C C . ILE A 1 96 ? 11.647 19.180 4.056 1.00 85.69 96 ILE A C 1
ATOM 771 O O . ILE A 1 96 ? 12.720 19.703 4.348 1.00 85.69 96 ILE A O 1
ATOM 775 N N . PHE A 1 97 ? 11.555 17.875 3.799 1.00 83.38 97 PHE A N 1
ATOM 776 C CA . PHE A 1 97 ? 12.710 16.975 3.795 1.00 83.38 97 PHE A CA 1
ATOM 777 C C . PHE A 1 97 ? 13.544 17.047 2.504 1.00 83.38 9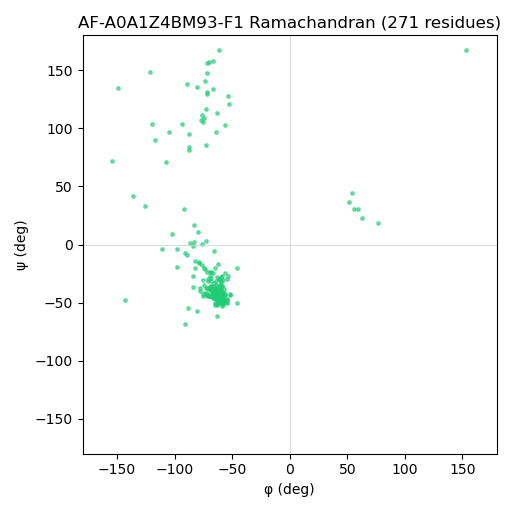7 PHE A C 1
ATOM 779 O O . PHE A 1 97 ? 14.417 16.203 2.291 1.00 83.38 97 PHE A O 1
ATOM 786 N N . SER A 1 98 ? 13.295 18.040 1.643 1.00 77.81 98 SER A N 1
ATOM 787 C CA . SER A 1 98 ? 13.999 18.265 0.375 1.00 77.81 98 SER A CA 1
ATOM 788 C C . SER A 1 98 ? 13.974 17.053 -0.564 1.00 77.81 98 SER A C 1
ATOM 790 O O . SER A 1 98 ? 14.908 16.83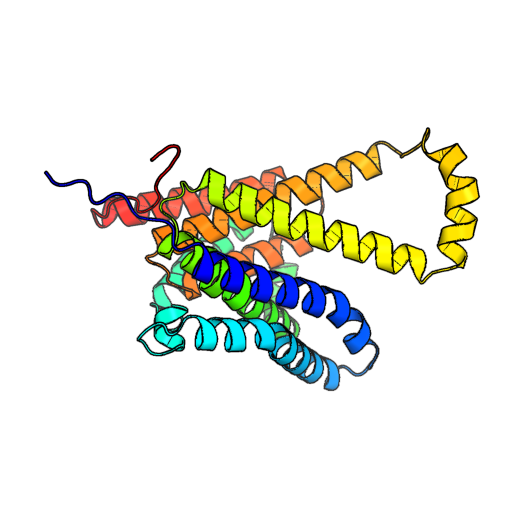2 -1.336 1.00 77.81 98 SER A O 1
ATOM 792 N N . ILE A 1 99 ? 12.910 16.244 -0.500 1.00 79.06 99 ILE A N 1
ATOM 793 C CA . ILE A 1 99 ? 12.671 15.128 -1.428 1.00 79.06 99 ILE A CA 1
ATOM 794 C C . ILE A 1 99 ? 12.197 15.670 -2.771 1.00 79.06 99 ILE A C 1
ATOM 796 O O . ILE A 1 99 ? 12.655 15.237 -3.826 1.00 79.06 99 ILE A O 1
ATOM 800 N N . PHE A 1 100 ? 11.275 16.629 -2.722 1.00 79.69 100 PHE A N 1
ATOM 801 C CA . PHE A 1 100 ? 10.741 17.304 -3.895 1.00 79.69 100 PHE A CA 1
ATOM 802 C C . PHE A 1 100 ? 11.548 18.574 -4.147 1.00 79.69 100 PHE A C 1
ATOM 804 O O . PHE A 1 100 ? 11.398 19.567 -3.439 1.00 79.69 100 PHE A O 1
ATOM 811 N N . SER A 1 101 ? 12.436 18.540 -5.142 1.00 75.94 101 SER A N 1
ATOM 812 C CA . SER A 1 101 ? 13.176 19.734 -5.556 1.00 75.94 101 SER A CA 1
ATOM 813 C C . SER A 1 101 ? 12.238 20.774 -6.179 1.00 75.94 101 SER A C 1
ATOM 815 O O . SER A 1 101 ? 11.166 20.448 -6.693 1.00 75.94 101 SER A O 1
ATOM 817 N N . LEU A 1 102 ? 12.655 22.042 -6.178 1.00 74.06 102 LEU A N 1
ATOM 818 C CA . LEU A 1 102 ? 11.912 23.114 -6.852 1.00 74.06 102 LEU A CA 1
ATOM 819 C C . LEU A 1 102 ? 11.752 22.842 -8.357 1.00 74.06 102 LEU A C 1
ATOM 821 O O . LEU A 1 102 ? 10.692 23.116 -8.914 1.00 74.06 102 LEU A O 1
ATOM 825 N N . ASP A 1 103 ? 12.755 22.235 -8.997 1.00 72.81 103 ASP A N 1
ATOM 826 C CA . ASP A 1 103 ? 12.667 21.820 -10.401 1.00 72.81 103 ASP A CA 1
ATOM 827 C C . ASP A 1 103 ? 11.643 20.701 -10.615 1.00 72.81 103 ASP A C 1
ATOM 829 O O . ASP A 1 103 ? 10.898 20.731 -11.595 1.00 72.81 103 ASP A O 1
ATOM 833 N N . PHE A 1 104 ? 11.552 19.741 -9.686 1.00 72.69 104 PHE A N 1
ATOM 834 C CA . PHE A 1 104 ? 10.510 18.716 -9.718 1.00 72.69 104 PHE A CA 1
ATOM 835 C C . PHE A 1 104 ? 9.122 19.351 -9.616 1.00 72.69 104 PHE A C 1
ATOM 837 O O . PHE A 1 104 ? 8.270 19.046 -10.444 1.00 72.69 104 PHE A O 1
ATOM 844 N N . LEU A 1 105 ? 8.911 20.288 -8.683 1.00 70.62 105 LEU A N 1
ATOM 845 C CA . LEU A 1 105 ? 7.641 21.009 -8.530 1.00 70.62 105 LEU A CA 1
ATOM 846 C C . LEU A 1 105 ? 7.283 21.840 -9.769 1.00 70.62 105 LEU A C 1
ATOM 848 O O . LEU A 1 105 ? 6.131 21.829 -10.200 1.00 70.62 105 LEU A O 1
ATOM 852 N N . ARG A 1 106 ? 8.267 22.519 -10.376 1.00 66.88 106 ARG A N 1
ATOM 853 C CA . ARG A 1 106 ? 8.075 23.300 -11.608 1.00 66.88 106 ARG A CA 1
ATOM 854 C C . ARG A 1 106 ? 7.686 22.408 -12.783 1.00 66.88 106 ARG A C 1
ATOM 856 O O . ARG A 1 106 ? 6.828 22.781 -13.580 1.00 66.88 106 ARG A O 1
ATOM 863 N N . ASN A 1 107 ? 8.290 21.226 -12.872 1.00 69.56 107 ASN A N 1
ATOM 864 C CA . ASN A 1 107 ? 7.987 20.265 -13.923 1.00 69.56 107 ASN A CA 1
ATOM 865 C C . ASN A 1 107 ? 6.657 19.547 -13.684 1.00 69.56 107 ASN A C 1
ATOM 867 O O . ASN A 1 107 ? 5.996 19.252 -14.670 1.00 69.56 107 ASN A O 1
ATOM 871 N N . LEU A 1 108 ? 6.233 19.344 -12.427 1.00 64.50 108 LEU A N 1
ATOM 872 C CA . LEU A 1 108 ? 4.987 18.673 -12.009 1.00 64.50 108 LEU A CA 1
ATOM 873 C C . LEU A 1 108 ? 3.721 19.278 -12.642 1.00 64.50 108 LEU A C 1
ATOM 875 O O . LEU A 1 108 ? 2.760 18.561 -12.916 1.00 64.50 108 LEU A O 1
ATOM 879 N N . VAL A 1 109 ? 3.757 20.579 -12.942 1.00 52.06 109 VAL A N 1
ATOM 880 C CA . VAL A 1 109 ? 2.675 21.339 -13.593 1.00 52.06 109 VAL A CA 1
ATOM 881 C C . VAL A 1 109 ? 2.398 20.869 -15.036 1.00 52.06 109 VAL A C 1
ATOM 883 O O . VAL A 1 109 ? 1.297 21.067 -15.541 1.00 52.06 109 VAL A O 1
ATOM 886 N N . TYR A 1 110 ? 3.340 20.181 -15.692 1.00 52.09 110 TYR A N 1
ATOM 887 C CA . TYR A 1 110 ? 3.241 19.774 -17.104 1.00 52.09 110 TYR A CA 1
ATOM 888 C C . TYR A 1 110 ? 2.882 18.287 -17.326 1.00 52.09 110 TYR A C 1
ATOM 890 O O . TYR A 1 110 ? 2.962 17.778 -18.447 1.00 52.09 110 TYR A O 1
ATOM 898 N N . VAL A 1 111 ? 2.519 17.537 -16.280 1.00 56.31 111 VAL A N 1
ATOM 899 C CA . VAL A 1 111 ? 2.807 16.093 -16.259 1.00 56.31 111 VAL A CA 1
ATOM 900 C C . VAL A 1 111 ? 1.588 15.200 -16.506 1.00 56.31 111 VAL A C 1
ATOM 902 O O . VAL A 1 111 ? 0.901 14.770 -15.582 1.00 56.31 111 VAL A O 1
ATOM 905 N N . LYS A 1 112 ? 1.421 14.768 -17.764 1.00 64.19 112 LYS A N 1
ATOM 906 C CA . LYS A 1 112 ? 0.589 13.601 -18.144 1.00 64.19 112 LYS A CA 1
ATOM 907 C C . LYS A 1 112 ? 0.966 12.317 -17.376 1.00 64.19 112 LYS A C 1
ATOM 909 O O . LYS A 1 112 ? 0.122 11.455 -17.157 1.00 64.19 112 LYS A O 1
ATOM 914 N N . TRP A 1 113 ? 2.220 12.199 -16.934 1.00 68.56 113 TRP A N 1
ATOM 915 C CA . TRP A 1 113 ? 2.743 11.060 -16.165 1.00 68.56 113 TRP A CA 1
ATOM 916 C C . TRP A 1 113 ? 2.173 10.954 -14.734 1.00 68.56 113 TRP A C 1
ATOM 918 O O . TRP A 1 113 ? 2.090 9.855 -14.198 1.00 68.56 113 TRP A O 1
ATOM 928 N N . LEU A 1 114 ? 1.681 12.045 -14.130 1.00 75.94 114 LEU A N 1
ATOM 929 C CA . LEU A 1 114 ? 1.089 12.004 -12.788 1.00 75.94 114 LEU A CA 1
ATOM 930 C C . LEU A 1 114 ? -0.254 11.271 -12.815 1.00 75.94 114 LEU A C 1
ATOM 932 O O . LEU A 1 114 ? -0.541 10.483 -11.920 1.00 75.94 114 LEU A O 1
ATOM 936 N N . LEU A 1 115 ? -1.032 11.462 -13.885 1.00 78.12 115 LEU A N 1
ATOM 937 C CA . LEU A 1 115 ? -2.276 10.728 -14.107 1.00 78.12 115 LEU A CA 1
ATOM 938 C C . LEU A 1 115 ? -2.022 9.221 -14.281 1.00 78.12 115 LEU A C 1
ATOM 940 O O . LEU A 1 115 ? -2.779 8.419 -13.746 1.00 78.12 115 LEU A O 1
ATOM 944 N N . TYR A 1 116 ? -0.939 8.840 -14.971 1.00 75.94 116 TYR A N 1
ATOM 945 C CA . TYR A 1 116 ? -0.515 7.439 -15.095 1.00 75.94 116 TYR A CA 1
ATOM 946 C C . TYR A 1 116 ? -0.238 6.822 -13.718 1.00 75.94 116 TYR A C 1
ATOM 948 O O . TYR A 1 116 ? -0.839 5.807 -13.369 1.00 75.94 116 TYR A O 1
ATOM 956 N N . ILE A 1 117 ? 0.599 7.480 -12.907 1.00 80.06 117 ILE A N 1
ATOM 957 C CA . ILE A 1 117 ? 0.938 6.989 -11.564 1.00 80.06 117 ILE A CA 1
ATOM 958 C C . ILE A 1 117 ? -0.305 6.924 -10.693 1.00 80.06 117 ILE A C 1
ATOM 960 O O . ILE A 1 117 ? -0.478 5.972 -9.942 1.00 80.06 117 ILE A O 1
ATOM 964 N N . PHE A 1 118 ? -1.176 7.926 -10.786 1.00 86.12 118 PHE A N 1
ATOM 965 C CA . PHE A 1 118 ? -2.410 7.949 -10.021 1.00 86.12 118 PHE A CA 1
ATOM 966 C C . PHE A 1 118 ? -3.304 6.749 -10.349 1.00 86.12 118 PHE A C 1
ATOM 968 O O . PHE A 1 118 ? -3.780 6.098 -9.425 1.00 86.12 118 PHE A O 1
ATOM 975 N N . ILE A 1 119 ? -3.503 6.427 -11.633 1.00 84.69 119 ILE A N 1
ATOM 976 C CA . ILE A 1 119 ? -4.290 5.255 -12.050 1.00 84.69 119 ILE A CA 1
ATOM 977 C C . ILE A 1 119 ? -3.647 3.968 -11.524 1.00 84.69 119 ILE A C 1
ATOM 979 O O . ILE A 1 119 ? -4.343 3.136 -10.945 1.00 84.69 119 ILE A O 1
ATOM 983 N N . GLU A 1 120 ? -2.330 3.823 -11.676 1.00 83.31 120 GLU A N 1
ATOM 984 C CA . GLU A 1 120 ? -1.592 2.646 -11.209 1.00 83.31 120 GLU A CA 1
ATOM 985 C C . GLU A 1 120 ? -1.722 2.467 -9.687 1.00 83.31 120 GLU A C 1
ATOM 987 O O . GLU A 1 120 ? -2.133 1.409 -9.212 1.00 83.31 120 GLU A O 1
ATOM 992 N N . VAL A 1 121 ? -1.461 3.527 -8.918 1.00 89.81 121 VAL A N 1
ATOM 993 C CA . VAL A 1 121 ? -1.587 3.540 -7.453 1.00 89.81 121 VAL A CA 1
ATOM 994 C C . VAL A 1 121 ? -3.021 3.246 -7.022 1.00 89.81 121 VAL A C 1
ATOM 996 O O . VAL A 1 121 ? -3.237 2.429 -6.130 1.00 89.81 121 VAL A O 1
ATOM 999 N N . PHE A 1 122 ? -4.010 3.857 -7.676 1.00 91.19 122 PHE A N 1
ATOM 1000 C CA . PHE A 1 122 ? -5.421 3.633 -7.376 1.00 91.19 122 PHE A CA 1
ATOM 1001 C C . PHE A 1 122 ? -5.814 2.161 -7.549 1.00 91.19 122 PHE A C 1
ATOM 1003 O O . PHE A 1 122 ? -6.486 1.590 -6.690 1.00 91.19 122 PHE A O 1
ATOM 1010 N N . VAL A 1 123 ? -5.362 1.525 -8.630 1.00 89.88 123 VAL A N 1
ATOM 1011 C CA . VAL A 1 123 ? -5.638 0.110 -8.918 1.00 89.88 123 VAL A CA 1
ATOM 1012 C C . VAL A 1 123 ? -4.922 -0.800 -7.925 1.00 89.88 123 VAL A C 1
ATOM 1014 O O . VAL A 1 123 ? -5.539 -1.735 -7.406 1.00 89.88 123 VAL A O 1
ATOM 1017 N N . ILE A 1 124 ? -3.658 -0.513 -7.604 1.00 90.31 124 ILE A N 1
ATOM 1018 C CA . ILE A 1 124 ? -2.905 -1.251 -6.584 1.00 90.31 124 ILE A CA 1
ATOM 1019 C C . ILE A 1 124 ? -3.629 -1.172 -5.240 1.00 90.31 124 ILE A C 1
ATOM 1021 O O . ILE A 1 124 ? -3.849 -2.206 -4.610 1.00 90.31 124 ILE A O 1
ATOM 1025 N N . ASP A 1 125 ? -4.053 0.014 -4.809 1.00 93.75 125 ASP A N 1
ATOM 1026 C CA . ASP A 1 125 ? -4.704 0.183 -3.511 1.00 93.75 125 ASP A CA 1
ATOM 1027 C C . ASP A 1 125 ? -6.111 -0.424 -3.477 1.00 93.75 125 ASP A C 1
ATOM 1029 O O . ASP A 1 125 ? -6.513 -0.976 -2.451 1.00 93.75 125 ASP A O 1
ATOM 1033 N N . LEU A 1 126 ? -6.838 -0.444 -4.597 1.00 92.00 126 LEU A N 1
ATOM 1034 C CA . LEU A 1 126 ? -8.067 -1.232 -4.711 1.00 92.00 126 LEU A CA 1
ATOM 1035 C C . LEU A 1 126 ? -7.805 -2.732 -4.500 1.00 92.00 126 LEU A C 1
ATOM 1037 O O . LEU A 1 126 ? -8.514 -3.392 -3.737 1.00 92.00 126 LEU A O 1
ATOM 1041 N N . CYS A 1 127 ? -6.780 -3.285 -5.145 1.00 91.81 127 CYS A N 1
ATOM 1042 C CA . CYS A 1 127 ? -6.489 -4.718 -5.079 1.00 91.81 127 CYS A CA 1
ATOM 1043 C C . CYS A 1 127 ? -5.887 -5.129 -3.723 1.00 91.81 127 CYS A C 1
ATOM 1045 O O . CYS A 1 127 ? -6.247 -6.158 -3.147 1.00 91.81 127 CYS A O 1
ATOM 1047 N N . VAL A 1 128 ? -4.975 -4.318 -3.193 1.00 93.62 128 VAL A N 1
ATOM 1048 C CA . VAL A 1 128 ? -4.208 -4.618 -1.981 1.00 93.62 128 VAL A CA 1
ATOM 1049 C C . VAL A 1 128 ? -4.953 -4.157 -0.732 1.00 93.62 128 VAL A C 1
ATOM 1051 O O . VAL A 1 128 ? -5.192 -4.955 0.171 1.00 93.62 128 VAL A O 1
ATOM 1054 N N . GLN A 1 129 ? -5.347 -2.888 -0.657 1.00 94.12 129 GLN A N 1
ATOM 1055 C CA . GLN A 1 129 ? -5.941 -2.318 0.556 1.00 94.12 129 GLN A CA 1
ATOM 1056 C C . GLN A 1 129 ? -7.414 -2.696 0.647 1.00 94.12 129 GLN A C 1
ATOM 1058 O O . GLN A 1 129 ? -7.844 -3.351 1.603 1.00 94.12 129 GLN A O 1
ATOM 1063 N N . ALA A 1 130 ? -8.180 -2.338 -0.383 1.00 91.81 130 ALA A N 1
ATOM 1064 C CA . ALA A 1 130 ? -9.627 -2.474 -0.364 1.00 91.81 130 ALA A CA 1
ATOM 1065 C C . ALA A 1 130 ? -10.104 -3.924 -0.482 1.00 91.81 130 ALA A C 1
ATOM 1067 O O . ALA A 1 130 ? -11.082 -4.298 0.167 1.00 91.81 130 ALA A O 1
ATOM 1068 N N . PHE A 1 131 ? -9.426 -4.750 -1.280 1.00 92.31 131 PHE A N 1
ATOM 1069 C CA . PHE A 1 131 ? -9.749 -6.167 -1.391 1.00 92.31 131 PHE A CA 1
ATOM 1070 C C . PHE A 1 131 ? -8.961 -7.021 -0.398 1.00 92.31 131 PHE A C 1
ATOM 1072 O O . PHE A 1 131 ? -9.565 -7.555 0.530 1.00 92.31 131 PHE A O 1
ATOM 1079 N N . PHE A 1 132 ? -7.640 -7.163 -0.541 1.00 94.38 132 PHE A N 1
ATOM 1080 C CA . PHE A 1 132 ? -6.894 -8.112 0.292 1.00 94.38 132 PHE A CA 1
ATOM 1081 C C . PHE A 1 132 ? -6.950 -7.751 1.782 1.00 94.38 132 PHE A C 1
ATOM 1083 O O . PHE A 1 132 ? -7.497 -8.520 2.578 1.00 94.38 132 PHE A O 1
ATOM 1090 N N . PHE A 1 133 ? -6.438 -6.582 2.175 1.00 93.56 133 PHE A N 1
ATOM 1091 C CA . PHE A 1 133 ? -6.334 -6.224 3.588 1.00 93.56 133 PHE A CA 1
ATOM 1092 C C . PHE A 1 133 ? -7.707 -6.110 4.244 1.00 93.56 133 PHE A C 1
ATOM 1094 O O . PHE A 1 133 ? -7.941 -6.780 5.246 1.00 93.56 133 PHE A O 1
ATOM 1101 N N . ARG A 1 134 ? -8.660 -5.369 3.660 1.00 90.81 134 ARG A N 1
ATOM 1102 C CA . ARG A 1 134 ? -10.011 -5.251 4.237 1.00 90.81 134 ARG A CA 1
ATOM 1103 C C . ARG A 1 134 ? -10.663 -6.608 4.471 1.00 90.81 134 ARG A C 1
ATOM 1105 O O . ARG A 1 134 ? -11.220 -6.836 5.545 1.00 90.81 134 ARG A O 1
ATOM 1112 N N . LYS A 1 135 ? -10.625 -7.508 3.482 1.00 90.50 135 LYS A N 1
ATOM 1113 C CA . LYS A 1 135 ? -11.308 -8.805 3.570 1.00 90.50 135 LYS A CA 1
ATOM 1114 C C . LYS A 1 135 ? -10.613 -9.744 4.536 1.00 90.50 135 LYS A C 1
ATOM 1116 O O . LYS A 1 135 ? -11.297 -10.364 5.345 1.00 90.50 135 LYS A O 1
ATOM 1121 N N . ILE A 1 136 ? -9.282 -9.803 4.528 1.00 91.88 136 ILE A N 1
ATOM 1122 C CA . ILE A 1 136 ? -8.543 -10.582 5.524 1.00 91.88 136 ILE A CA 1
ATOM 1123 C C . ILE A 1 136 ? -8.849 -10.059 6.930 1.00 91.88 136 ILE A C 1
ATOM 1125 O O . ILE A 1 136 ? -9.220 -10.854 7.787 1.00 91.88 136 ILE A O 1
ATOM 1129 N N . THR A 1 137 ? -8.811 -8.748 7.166 1.00 89.25 137 THR A N 1
ATOM 1130 C CA . THR A 1 137 ? -9.145 -8.155 8.474 1.00 89.25 137 THR A CA 1
ATOM 1131 C C . THR A 1 137 ? -10.602 -8.387 8.879 1.00 89.25 137 THR A C 1
ATOM 1133 O O . THR A 1 137 ? -10.891 -8.509 10.061 1.00 89.25 137 THR A O 1
ATOM 1136 N N . THR A 1 138 ? -11.529 -8.471 7.922 1.00 86.81 138 THR A N 1
ATOM 1137 C CA . THR A 1 138 ? -12.956 -8.718 8.205 1.00 86.81 138 THR A CA 1
ATOM 1138 C C . THR A 1 138 ? -13.236 -10.191 8.511 1.00 86.81 138 THR A C 1
ATOM 1140 O O . THR A 1 138 ? -14.032 -10.509 9.391 1.00 86.81 138 THR A O 1
ATOM 1143 N N . TYR A 1 139 ? -12.597 -11.111 7.784 1.00 87.25 139 TYR A N 1
ATOM 1144 C CA . TYR A 1 139 ? -12.833 -12.553 7.910 1.00 87.25 139 TYR A CA 1
ATOM 1145 C C . TYR A 1 139 ? -11.915 -13.248 8.914 1.00 87.25 139 TYR A C 1
ATOM 1147 O O . TYR A 1 139 ? -12.105 -14.438 9.197 1.00 87.25 139 TYR A O 1
ATOM 1155 N N . THR A 1 140 ? -10.925 -12.528 9.440 1.00 84.12 140 THR A N 1
ATOM 1156 C CA . THR A 1 140 ? -10.010 -13.010 10.470 1.00 84.12 140 THR A CA 1
ATOM 1157 C C . THR A 1 140 ? -10.081 -12.125 11.703 1.00 84.12 140 THR A C 1
ATOM 1159 O O . THR A 1 140 ? -10.261 -10.918 11.619 1.00 84.12 140 THR A O 1
ATOM 1162 N N . GLY A 1 141 ? -9.865 -12.720 12.872 1.00 80.56 141 GLY A N 1
ATOM 1163 C CA . GLY A 1 141 ? -9.558 -11.961 14.084 1.00 80.56 141 GLY A CA 1
ATOM 1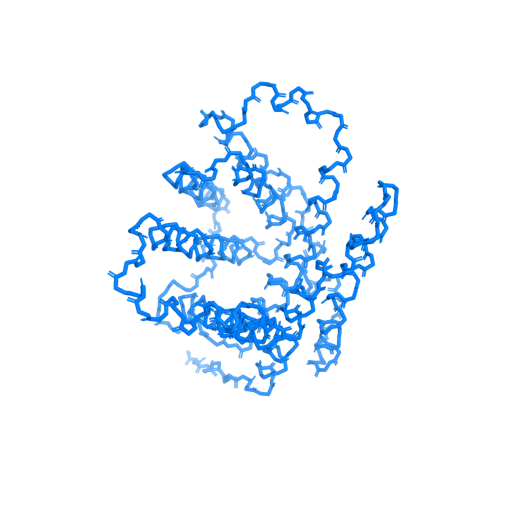164 C C . GLY A 1 141 ? -8.077 -11.596 14.204 1.00 80.56 141 GLY A C 1
ATOM 1165 O O . GLY A 1 141 ? -7.624 -11.357 15.313 1.00 80.56 141 GLY A O 1
ATOM 1166 N N . TRP A 1 142 ? -7.288 -11.659 13.125 1.00 87.06 142 TRP A N 1
ATOM 1167 C CA . TRP A 1 142 ? -5.828 -11.612 13.222 1.00 87.06 142 TRP A CA 1
ATOM 1168 C C . TRP A 1 142 ? -5.301 -10.224 13.596 1.00 87.06 142 TRP A C 1
ATOM 1170 O O . TRP A 1 142 ? -5.845 -9.193 13.203 1.00 87.06 142 TRP A O 1
ATOM 1180 N N . SER A 1 143 ? -4.187 -10.206 14.332 1.00 87.88 143 SER A N 1
ATOM 1181 C CA . SER A 1 143 ? -3.474 -8.971 14.641 1.00 87.88 143 SER A CA 1
ATOM 1182 C C . SER A 1 143 ? -2.797 -8.384 13.402 1.00 87.88 143 SER A C 1
ATOM 1184 O O . SER A 1 143 ? -2.475 -9.099 12.448 1.00 87.88 143 SER A O 1
ATOM 1186 N N . PHE A 1 144 ? -2.535 -7.075 13.442 1.00 89.06 144 PHE A N 1
ATOM 1187 C CA . PHE A 1 144 ? -1.869 -6.335 12.367 1.00 89.06 144 PHE A CA 1
ATOM 1188 C C . PHE A 1 144 ? -0.622 -7.051 11.831 1.00 89.06 144 PHE A C 1
ATOM 1190 O O . PHE A 1 144 ? -0.495 -7.279 10.629 1.00 89.06 144 PHE A O 1
ATOM 1197 N N . PHE A 1 145 ? 0.262 -7.469 12.739 1.00 89.19 145 PHE A N 1
ATOM 1198 C CA . PHE A 1 145 ? 1.521 -8.121 12.393 1.00 89.19 145 PHE A CA 1
ATOM 1199 C C . PHE A 1 145 ? 1.320 -9.441 11.637 1.00 89.19 145 PHE A C 1
ATOM 1201 O O . PHE A 1 145 ? 1.997 -9.690 10.643 1.00 89.19 145 PHE A O 1
ATOM 1208 N N . ARG A 1 146 ? 0.352 -10.268 12.058 1.00 91.06 146 ARG A N 1
ATOM 1209 C CA . ARG A 1 146 ? 0.048 -11.542 11.384 1.00 91.06 146 ARG A CA 1
ATOM 1210 C C . ARG A 1 146 ? -0.442 -11.318 9.958 1.00 91.06 146 ARG A C 1
ATOM 1212 O O . ARG A 1 146 ? -0.039 -12.049 9.061 1.00 91.06 146 ARG A O 1
ATOM 1219 N N . ILE A 1 147 ? -1.277 -10.302 9.750 1.00 93.31 147 ILE A N 1
ATOM 1220 C CA . ILE A 1 147 ? -1.811 -9.963 8.427 1.00 93.31 147 ILE A CA 1
ATOM 1221 C C . ILE A 1 147 ? -0.692 -9.462 7.503 1.00 93.31 147 ILE A C 1
ATOM 1223 O O . ILE A 1 147 ? -0.617 -9.899 6.357 1.00 93.31 147 ILE A O 1
ATOM 1227 N N . ILE A 1 148 ? 0.216 -8.618 8.003 1.00 93.50 148 ILE A N 1
ATOM 1228 C CA . ILE A 1 148 ? 1.380 -8.157 7.233 1.00 93.50 148 ILE A CA 1
ATOM 1229 C C . ILE A 1 148 ? 2.319 -9.312 6.883 1.00 93.50 148 ILE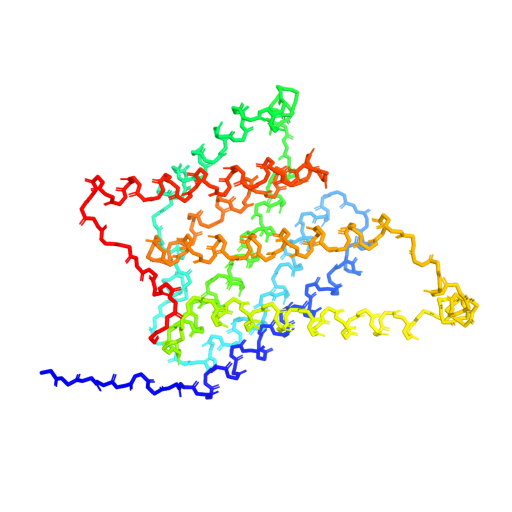 A C 1
ATOM 1231 O O . ILE A 1 148 ? 2.702 -9.441 5.724 1.00 93.50 148 ILE A O 1
ATOM 1235 N N . LEU A 1 149 ? 2.660 -10.186 7.834 1.00 92.75 149 LEU A N 1
ATOM 1236 C CA . LEU A 1 149 ? 3.495 -11.353 7.535 1.00 92.75 149 LEU A CA 1
ATOM 1237 C C . LEU A 1 149 ? 2.844 -12.265 6.494 1.00 92.75 149 LEU A C 1
ATOM 1239 O O . LEU A 1 149 ? 3.522 -12.745 5.589 1.00 92.75 149 LEU A O 1
ATOM 1243 N N . PHE A 1 150 ? 1.532 -12.474 6.594 1.00 94.44 150 PHE A N 1
ATOM 1244 C CA . PHE A 1 150 ? 0.784 -13.268 5.628 1.00 94.44 150 PHE A CA 1
ATOM 1245 C C . PHE A 1 150 ? 0.809 -12.643 4.227 1.00 94.44 150 PHE A C 1
ATOM 1247 O O . PHE A 1 150 ? 1.083 -13.337 3.250 1.00 94.44 150 PHE A O 1
ATOM 1254 N N . TYR A 1 151 ? 0.603 -11.327 4.134 1.00 95.06 151 TYR A N 1
ATOM 1255 C CA . TYR A 1 151 ? 0.726 -10.566 2.890 1.00 95.06 151 TYR A CA 1
ATOM 1256 C C . TYR A 1 151 ? 2.121 -10.707 2.264 1.00 95.06 151 TYR A C 1
ATOM 1258 O O . TYR A 1 151 ? 2.248 -11.072 1.095 1.00 95.06 151 TYR A O 1
ATOM 1266 N N . VAL A 1 152 ? 3.170 -10.466 3.056 1.00 92.81 152 VAL A N 1
ATOM 1267 C CA . VAL A 1 152 ? 4.568 -10.537 2.608 1.00 92.81 152 VAL A CA 1
ATOM 1268 C C . VAL A 1 152 ? 4.923 -11.951 2.153 1.00 92.81 152 VAL A C 1
ATOM 1270 O O . VAL A 1 152 ? 5.577 -12.103 1.123 1.00 92.81 152 VAL A O 1
ATOM 1273 N N . ALA A 1 153 ? 4.468 -12.982 2.869 1.00 92.62 153 ALA A N 1
ATOM 1274 C CA . ALA A 1 153 ? 4.698 -14.374 2.500 1.00 92.62 153 ALA A CA 1
ATOM 1275 C C . ALA A 1 153 ? 4.056 -14.721 1.149 1.00 92.62 153 ALA A C 1
ATOM 1277 O O . ALA A 1 153 ? 4.729 -15.294 0.295 1.00 92.62 153 ALA A O 1
ATOM 1278 N N . ILE A 1 154 ? 2.794 -14.330 0.924 1.00 93.19 154 ILE A N 1
ATOM 1279 C CA . ILE A 1 154 ? 2.109 -14.561 -0.359 1.00 93.19 154 ILE A CA 1
ATOM 1280 C C . ILE A 1 154 ? 2.845 -13.843 -1.487 1.00 93.19 154 ILE A C 1
ATOM 1282 O O . ILE A 1 154 ? 3.174 -14.461 -2.498 1.00 93.19 154 ILE A O 1
ATOM 1286 N N . TYR A 1 155 ? 3.135 -12.553 -1.309 1.00 89.69 155 TYR A N 1
ATOM 1287 C CA . TYR A 1 155 ? 3.799 -11.756 -2.335 1.00 89.69 155 TYR A CA 1
ATOM 1288 C C . TYR A 1 155 ? 5.181 -12.318 -2.685 1.00 89.69 155 TYR A C 1
ATOM 1290 O O . TYR A 1 155 ? 5.508 -12.464 -3.861 1.00 89.69 155 TYR A O 1
ATOM 1298 N N . SER A 1 156 ? 5.968 -12.696 -1.673 1.00 87.31 156 SER A N 1
ATOM 1299 C CA . SER A 1 156 ? 7.310 -13.257 -1.867 1.00 87.31 156 SER A CA 1
ATOM 1300 C C . SER A 1 156 ? 7.266 -14.630 -2.534 1.00 87.31 156 SER A C 1
ATOM 1302 O O . SER A 1 156 ? 8.085 -14.902 -3.407 1.00 87.31 156 SER A O 1
ATOM 1304 N N . ALA A 1 157 ? 6.296 -15.478 -2.176 1.00 89.00 157 ALA A N 1
ATOM 1305 C CA . ALA A 1 157 ? 6.111 -16.781 -2.809 1.00 89.00 157 ALA A CA 1
ATOM 1306 C C . ALA A 1 157 ? 5.778 -16.637 -4.299 1.00 89.00 157 ALA A C 1
ATOM 1308 O O . ALA A 1 157 ? 6.394 -17.301 -5.129 1.00 89.00 157 ALA A O 1
ATOM 1309 N N . VAL A 1 158 ? 4.855 -15.735 -4.652 1.00 86.88 158 VAL A N 1
ATOM 1310 C CA . VAL A 1 158 ? 4.519 -15.481 -6.060 1.00 86.88 158 VAL A CA 1
ATOM 1311 C C . VAL A 1 158 ? 5.709 -14.876 -6.802 1.00 86.88 158 VAL A C 1
ATOM 1313 O O . VAL A 1 158 ? 6.038 -15.349 -7.882 1.00 86.88 158 VAL A O 1
ATOM 1316 N N . ALA A 1 159 ? 6.403 -13.894 -6.218 1.00 82.12 159 ALA A N 1
ATOM 1317 C CA . ALA A 1 159 ? 7.592 -13.298 -6.827 1.00 82.12 159 ALA A CA 1
ATOM 1318 C C . ALA A 1 159 ? 8.691 -14.340 -7.101 1.00 82.12 159 ALA A C 1
ATOM 1320 O O . ALA A 1 159 ? 9.295 -14.323 -8.171 1.00 82.12 159 ALA A O 1
ATOM 1321 N N . LEU A 1 160 ? 8.915 -15.278 -6.174 1.00 82.38 160 LEU A N 1
ATOM 1322 C CA . LEU A 1 160 ? 9.877 -16.367 -6.341 1.00 82.38 160 LEU A CA 1
ATOM 1323 C C . LEU A 1 160 ? 9.469 -17.318 -7.472 1.00 82.38 160 LEU A C 1
ATOM 1325 O O . LEU A 1 160 ? 10.306 -17.663 -8.304 1.00 82.38 160 LEU A O 1
ATOM 1329 N N . VAL A 1 161 ? 8.191 -17.708 -7.541 1.00 83.31 161 VAL A N 1
ATOM 1330 C CA . VAL A 1 161 ? 7.670 -18.549 -8.632 1.00 83.31 161 VAL A CA 1
ATOM 1331 C C . VAL A 1 161 ? 7.817 -17.841 -9.977 1.00 83.31 161 VAL A C 1
ATOM 1333 O O . VAL A 1 161 ? 8.328 -18.435 -10.921 1.00 83.31 161 VAL A O 1
ATOM 1336 N N . THR A 1 162 ? 7.437 -16.567 -10.068 1.00 76.00 162 THR A N 1
ATOM 1337 C CA . THR A 1 162 ? 7.568 -15.778 -11.300 1.00 76.00 162 THR A CA 1
ATOM 1338 C C . THR A 1 162 ? 9.027 -15.629 -11.726 1.00 76.00 162 THR A C 1
ATOM 1340 O O . THR A 1 162 ? 9.333 -15.763 -12.912 1.00 76.00 162 THR A O 1
ATOM 1343 N N . ALA A 1 163 ? 9.942 -15.395 -10.780 1.00 73.19 163 ALA A N 1
ATOM 1344 C CA . ALA A 1 163 ? 11.372 -15.337 -11.060 1.00 73.19 163 ALA A CA 1
ATOM 1345 C C . ALA A 1 163 ? 11.882 -16.681 -11.599 1.00 73.19 163 ALA A C 1
ATOM 1347 O O . ALA A 1 163 ? 12.545 -16.712 -12.630 1.00 73.19 163 ALA A O 1
ATOM 1348 N N . PHE A 1 164 ? 11.508 -17.794 -10.965 1.00 72.38 164 PHE A N 1
ATOM 1349 C CA . PHE A 1 164 ? 11.891 -19.136 -11.406 1.00 72.38 164 PHE A CA 1
ATOM 1350 C C . PHE A 1 164 ? 11.350 -19.475 -12.802 1.00 72.38 164 PHE A C 1
ATOM 1352 O O . PHE A 1 164 ? 12.081 -19.981 -13.648 1.00 72.38 164 PHE A O 1
ATOM 1359 N N . VAL A 1 165 ? 10.089 -19.137 -13.077 1.00 73.19 165 VAL A N 1
ATOM 1360 C CA . VAL A 1 165 ? 9.476 -19.281 -14.404 1.00 73.19 165 VAL A CA 1
ATOM 1361 C C . VAL A 1 165 ? 10.229 -18.443 -15.440 1.00 73.19 165 VAL A C 1
ATOM 1363 O O . VAL A 1 165 ? 10.604 -18.959 -16.488 1.00 73.19 165 VAL A O 1
ATOM 1366 N N . SER A 1 166 ? 10.522 -17.177 -15.138 1.00 67.81 166 SER A N 1
ATOM 1367 C CA . SER A 1 166 ? 11.276 -16.298 -16.043 1.00 67.81 166 SER A CA 1
ATOM 1368 C C . SER A 1 166 ? 12.676 -16.841 -16.349 1.00 67.81 166 SER A C 1
ATOM 1370 O O . SER A 1 166 ? 13.149 -16.708 -17.475 1.00 67.81 166 SER A O 1
ATOM 1372 N N . LEU A 1 167 ? 13.319 -17.487 -15.370 1.00 66.31 167 LEU A N 1
ATOM 1373 C CA . LEU A 1 167 ? 14.595 -18.178 -15.556 1.00 66.31 167 LEU A CA 1
ATOM 1374 C C . LEU A 1 167 ? 14.453 -19.402 -16.470 1.00 66.31 167 LEU A C 1
ATOM 1376 O O . LEU A 1 167 ? 15.247 -19.558 -17.392 1.00 66.31 167 LEU A O 1
ATOM 1380 N N . LEU A 1 168 ? 13.432 -20.240 -16.260 1.00 67.19 168 LEU A N 1
ATOM 1381 C CA . LEU A 1 168 ? 13.178 -21.437 -17.076 1.00 67.19 168 LEU A CA 1
ATOM 1382 C C . LEU A 1 168 ? 12.932 -21.118 -18.556 1.00 67.19 168 LEU A C 1
ATOM 1384 O O . LEU A 1 168 ? 13.370 -21.870 -19.422 1.00 67.19 168 LEU A O 1
ATOM 1388 N N . PHE A 1 169 ? 12.238 -20.016 -18.850 1.00 65.56 169 PHE A N 1
ATOM 1389 C CA . PHE A 1 169 ? 11.914 -19.609 -20.221 1.00 65.56 169 PHE A CA 1
ATOM 1390 C C . PHE A 1 169 ? 13.030 -18.819 -20.919 1.00 65.56 169 PHE A C 1
ATOM 1392 O O . PHE A 1 169 ? 12.879 -18.470 -22.089 1.00 65.56 169 PHE A O 1
ATOM 1399 N N . ASN A 1 170 ? 14.153 -18.557 -20.245 1.00 60.91 170 ASN A N 1
ATOM 1400 C CA . ASN A 1 170 ? 15.291 -17.856 -20.827 1.00 60.91 170 ASN A CA 1
ATOM 1401 C C . ASN A 1 170 ? 16.531 -18.768 -20.873 1.00 60.91 170 ASN A C 1
ATOM 1403 O O . ASN A 1 170 ? 17.336 -18.814 -19.941 1.00 60.91 170 ASN A O 1
ATOM 1407 N N . SER A 1 171 ? 16.683 -19.506 -21.979 1.00 53.31 171 SER A N 1
ATOM 1408 C CA . SER A 1 171 ? 17.752 -20.498 -22.175 1.00 53.31 171 SER A CA 1
ATOM 1409 C C . SER A 1 171 ? 19.168 -19.912 -22.094 1.00 53.31 171 SER A C 1
ATOM 1411 O O . SER A 1 171 ? 20.081 -20.615 -21.669 1.00 53.31 171 SER A O 1
ATOM 1413 N N . GLU A 1 172 ? 19.352 -18.630 -22.432 1.00 56.75 172 GLU A N 1
ATOM 1414 C CA . GLU A 1 172 ? 20.637 -17.923 -22.287 1.00 56.75 172 GLU A CA 1
ATOM 1415 C C . GLU A 1 172 ? 21.004 -17.633 -20.825 1.00 56.75 172 GLU A C 1
ATOM 1417 O O . GLU A 1 172 ? 22.185 -17.577 -20.473 1.00 56.75 172 GLU A O 1
ATOM 1422 N N . ILE A 1 173 ? 20.007 -17.447 -19.952 1.00 53.84 173 ILE A N 1
ATOM 1423 C CA . ILE A 1 173 ? 20.242 -17.258 -18.517 1.00 53.84 173 ILE A CA 1
ATOM 1424 C C . ILE A 1 173 ? 20.538 -18.605 -17.858 1.00 53.84 173 ILE A C 1
ATOM 1426 O O . ILE A 1 173 ? 21.416 -18.676 -17.006 1.00 53.84 173 ILE A O 1
ATOM 1430 N N . LEU A 1 174 ? 19.877 -19.689 -18.273 1.00 48.28 174 LEU A N 1
ATOM 1431 C CA . LEU A 1 174 ? 20.124 -21.025 -17.723 1.00 48.28 174 LEU A CA 1
ATOM 1432 C C . LEU A 1 174 ? 21.554 -21.524 -18.006 1.00 48.28 174 LEU A C 1
ATOM 1434 O O . LEU A 1 174 ? 22.177 -22.119 -17.127 1.00 48.28 174 LEU A O 1
ATOM 1438 N N . SER A 1 175 ? 22.099 -21.233 -19.196 1.00 53.34 175 SER A N 1
ATOM 1439 C CA . SER A 1 175 ? 23.498 -21.538 -19.527 1.00 53.34 175 SER A CA 1
ATOM 1440 C C . SER A 1 175 ? 24.484 -20.664 -18.749 1.00 53.34 175 SER A C 1
ATOM 1442 O O . SER A 1 175 ? 25.501 -21.172 -18.290 1.00 53.34 175 SER A O 1
ATOM 1444 N N . LYS A 1 176 ? 24.163 -19.379 -18.529 1.00 52.03 176 LYS A N 1
ATOM 1445 C CA . LYS A 1 176 ? 24.965 -18.480 -17.681 1.00 52.03 176 LYS A CA 1
ATOM 1446 C C . LYS A 1 176 ? 24.916 -18.854 -16.203 1.00 52.03 176 LYS A C 1
ATOM 1448 O O . LYS A 1 176 ? 25.938 -18.777 -15.547 1.00 52.03 176 LYS A O 1
ATOM 1453 N N . ILE A 1 177 ? 23.783 -19.334 -15.687 1.00 52.88 177 ILE A N 1
ATOM 1454 C CA . ILE A 1 177 ? 23.643 -19.781 -14.293 1.00 52.88 177 ILE A CA 1
ATOM 1455 C C . ILE A 1 177 ? 24.502 -21.014 -14.005 1.00 52.88 177 ILE A C 1
ATOM 1457 O O . ILE A 1 177 ? 25.015 -21.133 -12.898 1.00 52.88 177 ILE A O 1
ATOM 1461 N N . GLY A 1 178 ? 24.702 -21.910 -14.977 1.00 53.94 178 GLY A N 1
ATOM 1462 C CA . GLY A 1 178 ? 25.647 -23.026 -14.841 1.00 53.94 178 GLY A CA 1
ATOM 1463 C C . GLY A 1 178 ? 27.086 -22.561 -14.578 1.00 53.94 178 GLY A C 1
ATOM 1464 O O . GLY A 1 178 ? 27.791 -23.173 -13.773 1.00 53.94 178 GLY A O 1
ATOM 1465 N N . ASP A 1 179 ? 27.481 -21.437 -15.181 1.00 53.75 179 ASP A N 1
ATOM 1466 C CA . ASP A 1 179 ? 28.772 -20.781 -14.952 1.00 53.75 179 ASP A CA 1
ATOM 1467 C C . ASP A 1 179 ? 28.752 -19.862 -13.706 1.00 53.75 179 ASP A C 1
ATOM 1469 O O . ASP A 1 179 ? 29.706 -19.858 -12.926 1.00 53.75 179 ASP A O 1
ATOM 1473 N N . ASP A 1 180 ? 27.639 -19.170 -13.431 1.00 49.81 180 ASP A N 1
ATOM 1474 C CA . ASP A 1 180 ? 27.449 -18.275 -12.280 1.00 49.81 180 ASP A CA 1
ATOM 1475 C C . ASP A 1 180 ? 27.220 -19.026 -10.954 1.00 49.81 180 ASP A C 1
ATOM 1477 O O . ASP A 1 180 ? 27.428 -18.465 -9.881 1.00 49.81 180 ASP A O 1
ATOM 1481 N N . LEU A 1 181 ? 26.864 -20.316 -10.967 1.00 49.00 181 LEU A N 1
ATOM 1482 C CA . LEU A 1 181 ? 26.803 -21.153 -9.757 1.00 49.00 181 LEU A CA 1
ATOM 1483 C C . LEU A 1 181 ? 28.195 -21.387 -9.151 1.00 49.00 181 LEU A C 1
ATOM 1485 O O . LEU A 1 181 ? 28.309 -21.563 -7.939 1.00 49.00 181 LEU A O 1
ATOM 1489 N N . LYS A 1 182 ? 29.267 -21.299 -9.955 1.00 49.59 182 LYS A N 1
ATOM 1490 C CA . LYS A 1 182 ? 30.651 -21.185 -9.451 1.00 49.59 182 LYS A CA 1
ATOM 1491 C C . LYS A 1 182 ? 30.959 -19.789 -8.888 1.00 49.59 182 LYS A C 1
ATOM 1493 O O . LYS A 1 182 ? 31.873 -19.639 -8.081 1.00 49.59 182 LYS A O 1
ATOM 1498 N N . LEU A 1 183 ? 30.175 -18.789 -9.282 1.00 45.69 183 LEU A N 1
ATOM 1499 C CA . LEU A 1 183 ? 30.273 -17.365 -8.945 1.00 45.69 183 LEU A CA 1
ATOM 1500 C C . LEU A 1 183 ? 29.327 -16.966 -7.790 1.00 45.69 183 LEU A C 1
ATOM 1502 O O . LEU A 1 183 ? 29.405 -15.855 -7.280 1.00 45.69 183 LEU A O 1
ATOM 1506 N N . LEU A 1 184 ? 28.495 -17.892 -7.298 1.00 49.97 184 LEU A N 1
ATOM 1507 C CA . LEU A 1 184 ? 27.619 -17.740 -6.124 1.00 49.97 184 LEU A CA 1
ATOM 1508 C C . LEU A 1 184 ? 28.408 -17.488 -4.821 1.00 49.97 184 LEU A C 1
ATOM 1510 O O . LEU A 1 184 ? 27.867 -16.950 -3.859 1.00 49.97 184 LEU A O 1
ATOM 1514 N N . ASN A 1 185 ? 29.716 -17.774 -4.827 1.00 51.53 185 ASN A N 1
ATOM 1515 C CA . ASN A 1 185 ? 30.675 -17.344 -3.801 1.00 51.53 185 ASN A CA 1
ATOM 1516 C C . ASN A 1 185 ? 31.083 -15.856 -3.907 1.00 51.53 185 ASN A C 1
ATOM 1518 O O . ASN A 1 185 ? 31.886 -15.378 -3.111 1.00 51.53 185 ASN A O 1
ATOM 1522 N N . MET A 1 186 ? 30.542 -15.117 -4.876 1.00 52.62 186 MET A N 1
ATOM 1523 C CA . MET A 1 186 ? 30.800 -13.703 -5.148 1.00 52.62 186 MET A CA 1
ATOM 1524 C C . MET A 1 186 ? 29.491 -12.954 -5.448 1.00 52.62 186 MET A C 1
ATOM 1526 O O . MET A 1 186 ? 29.457 -12.119 -6.349 1.00 52.62 186 MET A O 1
ATOM 1530 N N . ILE A 1 187 ? 28.393 -13.206 -4.716 1.00 58.56 187 ILE A N 1
ATOM 1531 C CA . ILE A 1 187 ? 27.276 -12.246 -4.749 1.00 58.56 187 ILE A CA 1
ATOM 1532 C C . ILE A 1 187 ? 27.823 -10.939 -4.168 1.00 58.56 187 ILE A C 1
ATOM 1534 O O . ILE A 1 187 ? 28.181 -10.908 -2.985 1.00 58.56 187 ILE A O 1
ATOM 1538 N N . PRO A 1 188 ? 27.942 -9.866 -4.964 1.00 68.25 188 PRO A N 1
ATOM 1539 C CA . PRO A 1 188 ? 28.591 -8.668 -4.481 1.00 68.25 188 PRO A CA 1
ATOM 1540 C C . PRO A 1 188 ? 27.707 -8.071 -3.377 1.00 68.25 188 PRO A C 1
ATOM 1542 O O . PRO A 1 188 ? 26.476 -8.019 -3.483 1.00 68.25 188 PRO A O 1
ATOM 1545 N N . MET A 1 189 ? 28.331 -7.696 -2.257 1.00 70.44 189 MET A N 1
ATOM 1546 C CA . MET A 1 189 ? 27.625 -7.263 -1.041 1.00 70.44 189 MET A CA 1
ATOM 1547 C C . MET A 1 189 ? 26.667 -6.089 -1.290 1.00 70.44 189 MET A C 1
ATOM 1549 O O . MET A 1 189 ? 25.687 -5.923 -0.565 1.00 70.44 189 MET A O 1
ATOM 1553 N N . ASP A 1 190 ? 26.909 -5.293 -2.333 1.00 71.19 190 ASP A N 1
ATOM 1554 C CA . ASP A 1 190 ? 26.035 -4.201 -2.748 1.00 71.19 190 ASP A CA 1
ATOM 1555 C C . ASP A 1 190 ? 24.692 -4.698 -3.312 1.00 71.19 190 ASP A C 1
ATOM 1557 O O . ASP A 1 190 ? 23.662 -4.070 -3.065 1.00 71.19 190 ASP A O 1
ATOM 1561 N N . LEU A 1 191 ? 24.669 -5.828 -4.027 1.00 73.44 191 LEU A N 1
ATOM 1562 C CA . LEU A 1 191 ? 23.453 -6.426 -4.577 1.00 73.44 191 LEU A CA 1
ATOM 1563 C C . LEU A 1 191 ? 22.592 -7.036 -3.466 1.00 73.44 191 LEU A C 1
ATOM 1565 O O . LEU A 1 191 ? 21.382 -6.802 -3.430 1.00 73.44 191 LEU A O 1
ATOM 1569 N N . LEU A 1 192 ? 23.220 -7.741 -2.518 1.00 75.50 192 LEU A N 1
ATOM 1570 C CA . LEU A 1 192 ? 22.544 -8.235 -1.313 1.00 75.50 192 LEU A CA 1
ATOM 1571 C C . LEU A 1 192 ? 21.948 -7.084 -0.504 1.00 75.50 192 LEU A C 1
ATOM 1573 O O . LEU A 1 192 ? 20.773 -7.128 -0.134 1.00 75.50 192 LEU A O 1
ATOM 1577 N N . LEU A 1 193 ? 22.727 -6.023 -0.282 1.00 79.19 193 LEU A N 1
ATOM 1578 C CA . LEU A 1 193 ? 22.259 -4.847 0.438 1.00 79.19 193 LEU A CA 1
ATOM 1579 C C . LEU A 1 193 ? 21.079 -4.185 -0.288 1.00 79.19 193 LEU A C 1
ATOM 1581 O O . LEU A 1 193 ? 20.056 -3.933 0.341 1.00 79.19 193 LEU A O 1
ATOM 1585 N N . LYS A 1 194 ? 21.152 -3.968 -1.608 1.00 77.94 194 LYS A N 1
ATOM 1586 C CA . LYS A 1 194 ? 20.030 -3.431 -2.405 1.00 77.94 194 LYS A CA 1
ATOM 1587 C C . LYS A 1 194 ? 18.766 -4.286 -2.265 1.00 77.94 194 LYS A C 1
ATOM 1589 O O . LYS A 1 194 ? 17.682 -3.729 -2.085 1.00 77.94 194 LYS A O 1
ATOM 1594 N N . GLY A 1 195 ? 18.900 -5.613 -2.294 1.00 77.62 195 GLY A N 1
ATOM 1595 C CA . GLY A 1 195 ? 17.787 -6.545 -2.099 1.00 77.62 195 GLY A CA 1
ATOM 1596 C C . GLY A 1 195 ? 17.132 -6.403 -0.723 1.00 77.62 195 GLY A C 1
ATOM 1597 O O . GLY A 1 195 ? 15.918 -6.217 -0.633 1.00 77.62 195 GLY A O 1
ATOM 1598 N N . ILE A 1 196 ? 17.935 -6.400 0.346 1.00 80.94 196 ILE A N 1
ATOM 1599 C CA . ILE A 1 196 ? 17.457 -6.225 1.729 1.00 80.94 196 ILE A CA 1
ATOM 1600 C C . ILE A 1 196 ? 16.761 -4.870 1.897 1.00 80.94 196 ILE A C 1
ATOM 1602 O O . ILE A 1 196 ? 15.674 -4.790 2.468 1.00 80.94 196 ILE A O 1
ATOM 1606 N N . LEU A 1 197 ? 17.362 -3.800 1.374 1.00 81.81 197 LEU A N 1
ATOM 1607 C CA . LEU A 1 197 ? 16.817 -2.447 1.457 1.00 81.81 197 LEU A CA 1
ATOM 1608 C C . LEU A 1 197 ? 15.495 -2.313 0.683 1.00 81.81 197 LEU A C 1
ATOM 1610 O O . LEU A 1 197 ? 14.579 -1.644 1.161 1.00 81.81 197 LEU A O 1
ATOM 1614 N N . SER A 1 198 ? 15.364 -2.974 -0.468 1.00 81.62 198 SER A N 1
ATOM 1615 C CA . SER A 1 198 ? 14.117 -3.015 -1.239 1.00 81.62 198 SER A CA 1
ATOM 1616 C C . SER A 1 198 ? 13.011 -3.772 -0.496 1.00 81.62 198 SER A C 1
ATOM 1618 O O . SER A 1 198 ? 11.896 -3.267 -0.354 1.00 81.62 198 SER A O 1
ATOM 1620 N N . LEU A 1 199 ? 13.336 -4.932 0.083 1.00 84.00 199 LEU A N 1
ATOM 1621 C CA . LEU A 1 199 ? 12.398 -5.724 0.882 1.00 84.00 199 LEU A CA 1
ATOM 1622 C C . LEU A 1 199 ? 11.945 -4.974 2.142 1.00 84.00 199 LEU A C 1
ATOM 1624 O O . LEU A 1 199 ? 10.755 -4.950 2.453 1.00 84.00 199 LEU A O 1
ATOM 1628 N N . LEU A 1 200 ? 12.864 -4.293 2.832 1.00 87.00 200 LEU A N 1
ATOM 1629 C CA . LEU A 1 200 ? 12.532 -3.453 3.981 1.00 87.00 200 LEU A CA 1
ATOM 1630 C C . LEU A 1 200 ? 11.564 -2.328 3.591 1.00 87.00 200 LEU A C 1
ATOM 1632 O O . LEU A 1 200 ? 10.560 -2.122 4.271 1.00 87.00 200 LEU A O 1
ATOM 1636 N N . ARG A 1 201 ? 11.826 -1.624 2.482 1.00 86.44 201 ARG A N 1
ATOM 1637 C CA . ARG A 1 201 ? 10.920 -0.581 1.970 1.00 86.44 201 ARG A CA 1
ATOM 1638 C C . ARG A 1 201 ? 9.547 -1.144 1.628 1.00 86.44 201 ARG A C 1
ATOM 1640 O O . ARG A 1 201 ? 8.547 -0.533 1.997 1.00 86.44 201 ARG A O 1
ATOM 1647 N N . PHE A 1 202 ? 9.487 -2.298 0.966 1.00 88.06 202 PHE A N 1
ATOM 1648 C CA . PHE A 1 202 ? 8.229 -2.964 0.633 1.00 88.06 202 PHE A CA 1
ATOM 1649 C C . PHE A 1 202 ? 7.402 -3.260 1.890 1.00 88.06 202 PHE A C 1
ATOM 1651 O O . PHE A 1 202 ? 6.235 -2.875 1.963 1.00 88.06 202 PHE A O 1
ATOM 1658 N N . ILE A 1 203 ? 8.024 -3.857 2.913 1.00 91.75 203 ILE A N 1
ATOM 1659 C CA . ILE A 1 203 ? 7.359 -4.170 4.185 1.00 91.75 203 ILE A CA 1
ATOM 1660 C C . ILE A 1 203 ? 6.884 -2.893 4.881 1.00 91.75 203 ILE A C 1
ATOM 1662 O O . ILE A 1 203 ? 5.741 -2.841 5.337 1.00 91.75 203 ILE A O 1
ATOM 1666 N N . LEU A 1 204 ? 7.727 -1.859 4.953 1.00 91.50 204 LEU A N 1
ATOM 1667 C CA . LEU A 1 204 ? 7.379 -0.582 5.579 1.00 91.50 204 LEU A CA 1
ATOM 1668 C C . LEU A 1 204 ? 6.210 0.103 4.866 1.00 91.50 204 LEU A C 1
ATOM 1670 O O . LEU A 1 204 ? 5.277 0.555 5.527 1.00 91.50 204 LEU A O 1
ATOM 1674 N N . THR A 1 205 ? 6.229 0.126 3.533 1.00 91.56 205 THR A N 1
ATOM 1675 C CA . THR A 1 205 ? 5.166 0.720 2.710 1.00 91.56 205 THR A CA 1
ATOM 1676 C C . THR A 1 205 ? 3.850 -0.018 2.914 1.00 91.56 205 THR A C 1
ATOM 1678 O O . THR A 1 205 ? 2.848 0.599 3.266 1.00 91.56 205 THR A O 1
ATOM 1681 N N . ALA A 1 206 ? 3.856 -1.348 2.772 1.00 93.06 206 ALA A N 1
ATOM 1682 C CA . ALA A 1 206 ? 2.663 -2.168 2.957 1.00 93.06 206 ALA A CA 1
ATOM 1683 C C . ALA A 1 206 ? 2.088 -2.019 4.373 1.00 93.06 206 ALA A C 1
ATOM 1685 O O . ALA A 1 206 ? 0.881 -1.844 4.534 1.00 93.06 206 ALA A O 1
ATOM 1686 N N . SER A 1 207 ? 2.958 -2.018 5.388 1.00 94.44 207 SER A N 1
ATOM 1687 C CA . SER A 1 207 ? 2.577 -1.826 6.791 1.00 94.44 207 SER A CA 1
ATOM 1688 C C . SER A 1 207 ? 1.935 -0.465 7.024 1.00 94.44 207 SER A C 1
ATOM 1690 O O . SER A 1 207 ? 0.870 -0.384 7.630 1.00 94.44 207 SER A O 1
ATOM 1692 N N . PHE A 1 208 ? 2.562 0.603 6.535 1.00 95.19 208 PHE A N 1
ATOM 1693 C CA . PHE A 1 208 ? 2.078 1.963 6.725 1.00 95.19 208 PHE A CA 1
ATOM 1694 C C . PHE A 1 208 ? 0.747 2.213 6.013 1.00 95.19 208 PHE A C 1
ATOM 1696 O O . PHE A 1 208 ? -0.173 2.751 6.624 1.00 95.19 208 PHE A O 1
ATOM 1703 N N . LEU A 1 209 ? 0.617 1.788 4.755 1.00 95.69 209 LEU A N 1
ATOM 1704 C CA . LEU A 1 209 ? -0.610 1.975 3.981 1.00 95.69 209 LEU A CA 1
ATOM 1705 C C . LEU A 1 209 ? -1.772 1.157 4.551 1.00 95.69 209 LEU A C 1
ATOM 1707 O O . LEU A 1 209 ? -2.865 1.696 4.708 1.00 95.69 209 LEU A O 1
ATOM 1711 N N . TYR A 1 210 ? -1.530 -0.096 4.954 1.00 94.94 210 TYR A N 1
ATOM 1712 C CA . TYR A 1 210 ? -2.544 -0.900 5.641 1.00 94.94 210 TYR A CA 1
ATOM 1713 C C . TYR A 1 210 ? -2.954 -0.268 6.976 1.00 94.94 210 TYR A C 1
ATOM 1715 O O . TYR A 1 210 ? -4.143 -0.175 7.288 1.00 94.94 210 TYR A O 1
ATOM 1723 N N . TRP A 1 211 ? -1.980 0.212 7.754 1.00 94.69 211 TRP A N 1
ATOM 1724 C CA . TRP A 1 211 ? -2.246 0.898 9.015 1.00 94.69 211 TRP A CA 1
ATOM 1725 C C . TRP A 1 211 ? -3.105 2.147 8.806 1.00 94.69 211 TRP A C 1
ATOM 1727 O O . TRP A 1 211 ? -4.138 2.285 9.458 1.00 94.69 211 TRP A O 1
ATOM 1737 N N . LEU A 1 212 ? -2.738 3.010 7.852 1.00 94.06 212 LEU A N 1
ATOM 1738 C CA . LEU A 1 212 ? -3.530 4.184 7.485 1.00 94.06 212 LEU A CA 1
ATOM 1739 C C . LEU A 1 212 ? -4.943 3.793 7.059 1.00 94.06 212 LEU A C 1
ATOM 1741 O O . LEU A 1 212 ? -5.903 4.414 7.506 1.00 94.06 212 LEU A O 1
ATOM 1745 N N . TYR A 1 213 ? -5.080 2.753 6.239 1.00 93.31 213 TYR A N 1
ATOM 1746 C CA . TYR A 1 213 ? -6.380 2.314 5.752 1.00 93.31 213 TYR A CA 1
ATOM 1747 C C . TYR A 1 213 ? -7.321 1.938 6.898 1.00 93.31 213 TYR A C 1
ATOM 1749 O O . TYR A 1 213 ? -8.469 2.376 6.929 1.00 93.31 213 TYR A O 1
ATOM 1757 N N . VAL A 1 214 ? -6.830 1.173 7.876 1.00 91.50 214 VAL A N 1
ATOM 1758 C CA . VAL A 1 214 ? -7.620 0.779 9.051 1.00 91.50 214 VAL A CA 1
ATOM 1759 C C . VAL A 1 214 ? -7.890 1.974 9.963 1.00 91.50 214 VAL A C 1
ATOM 1761 O O . VAL A 1 214 ? -9.017 2.157 10.423 1.00 91.50 214 VAL A O 1
ATOM 1764 N N . GLU A 1 215 ? -6.884 2.808 10.226 1.00 91.75 215 GLU A N 1
ATOM 1765 C CA . GLU A 1 215 ? -7.036 3.958 11.117 1.00 91.75 215 GLU A CA 1
ATOM 1766 C C . GLU A 1 215 ? -8.030 4.988 10.572 1.00 91.75 215 GLU A C 1
ATOM 1768 O O . GLU A 1 215 ? -8.803 5.555 11.343 1.00 91.75 215 GLU A O 1
ATOM 1773 N N . TRP A 1 216 ? -8.092 5.170 9.258 1.00 92.06 216 TRP A N 1
ATOM 1774 C CA . TRP A 1 216 ? -9.038 6.070 8.601 1.00 92.06 216 TRP A CA 1
ATOM 1775 C C . TRP A 1 216 ? -10.343 5.370 8.190 1.00 92.06 216 TRP A C 1
ATOM 1777 O O . TRP A 1 216 ? -10.978 5.755 7.213 1.00 92.06 216 TRP A O 1
ATOM 1787 N N . ASN A 1 217 ? -10.761 4.347 8.945 1.00 90.25 217 ASN A N 1
ATOM 1788 C CA . ASN A 1 217 ? -12.043 3.650 8.783 1.00 90.25 217 ASN A CA 1
ATOM 1789 C C . ASN A 1 217 ? -12.282 3.117 7.357 1.00 90.25 217 ASN A C 1
ATOM 1791 O O . ASN A 1 217 ? -13.359 3.276 6.783 1.00 90.25 217 ASN A O 1
ATOM 1795 N N . PHE A 1 218 ? -11.255 2.499 6.773 1.00 90.44 218 PHE A N 1
ATOM 1796 C CA . PHE A 1 218 ? -11.270 1.953 5.417 1.00 90.44 218 PHE A CA 1
ATOM 1797 C C . PHE A 1 218 ? -11.574 2.999 4.326 1.00 90.44 218 PHE A C 1
ATOM 1799 O O . PHE A 1 218 ? -12.136 2.663 3.282 1.00 90.44 218 PHE A O 1
ATOM 1806 N N . ASN A 1 219 ? -11.187 4.264 4.539 1.00 92.50 219 ASN A N 1
ATOM 1807 C CA . ASN A 1 219 ? -11.241 5.317 3.524 1.00 92.50 219 ASN A CA 1
ATOM 1808 C C . ASN A 1 219 ? -10.112 5.125 2.497 1.00 92.50 219 ASN A C 1
ATOM 1810 O O . ASN A 1 219 ? -8.937 5.342 2.800 1.00 92.50 219 ASN A O 1
ATOM 1814 N N . LEU A 1 220 ? -10.468 4.725 1.272 1.00 94.12 220 LEU A N 1
ATOM 1815 C CA . LEU A 1 220 ? -9.492 4.413 0.225 1.00 94.12 220 LEU A CA 1
ATOM 1816 C C . LEU A 1 220 ? -8.696 5.648 -0.213 1.00 94.12 220 LEU A C 1
ATOM 1818 O O . LEU A 1 220 ? -7.500 5.543 -0.470 1.00 94.12 220 LEU A O 1
ATOM 1822 N N . TRP A 1 221 ? -9.331 6.823 -0.251 1.00 95.06 221 TRP A N 1
ATOM 1823 C CA . TRP A 1 221 ? -8.695 8.052 -0.730 1.00 95.06 221 TRP A CA 1
ATOM 1824 C C . TRP A 1 221 ? -7.475 8.440 0.101 1.00 95.06 221 TRP A C 1
ATOM 1826 O O . TRP A 1 221 ? -6.474 8.879 -0.457 1.00 95.06 221 TRP A O 1
ATOM 1836 N N . VAL A 1 222 ? -7.525 8.236 1.421 1.00 94.38 222 VAL A N 1
ATOM 1837 C CA . VAL A 1 222 ? -6.381 8.486 2.316 1.00 94.38 222 VAL A CA 1
ATOM 1838 C C . VAL A 1 222 ? -5.168 7.675 1.897 1.00 94.38 222 VAL A C 1
ATOM 1840 O O . VAL A 1 222 ? -4.061 8.208 1.838 1.00 94.38 222 VAL A O 1
ATOM 1843 N N . VAL A 1 223 ? -5.379 6.409 1.560 1.00 95.56 223 VAL A N 1
ATOM 1844 C CA . VAL A 1 223 ? -4.289 5.509 1.198 1.00 95.56 223 VAL A CA 1
ATOM 1845 C C . VAL A 1 223 ? -3.775 5.816 -0.199 1.00 95.56 223 VAL A C 1
ATOM 1847 O O . VAL A 1 223 ? -2.569 5.936 -0.356 1.00 95.56 223 VAL A O 1
ATOM 1850 N N . VAL A 1 224 ? -4.666 6.072 -1.161 1.00 95.38 224 VAL A N 1
ATOM 1851 C CA . VAL A 1 224 ? -4.299 6.423 -2.544 1.00 95.38 224 VAL A CA 1
ATOM 1852 C C . VAL A 1 224 ? -3.437 7.678 -2.591 1.00 95.38 224 VAL A C 1
ATOM 1854 O O . VAL A 1 224 ? -2.379 7.684 -3.219 1.00 95.38 224 VAL A O 1
ATOM 1857 N N . PHE A 1 225 ? -3.838 8.749 -1.902 1.00 95.31 225 PHE A N 1
ATOM 1858 C CA . PHE A 1 225 ? -3.038 9.973 -1.890 1.00 95.31 225 PHE A CA 1
ATOM 1859 C C . PHE A 1 225 ? -1.732 9.806 -1.103 1.00 95.31 225 PHE A C 1
ATOM 1861 O O . PHE A 1 225 ? -0.701 10.323 -1.533 1.00 95.31 225 PHE A O 1
ATOM 1868 N N . ALA A 1 226 ? -1.731 9.058 0.006 1.00 94.62 226 ALA A N 1
ATOM 1869 C CA . ALA A 1 226 ? -0.501 8.755 0.737 1.00 94.62 226 ALA A CA 1
ATOM 1870 C C . ALA A 1 226 ? 0.478 7.923 -0.108 1.00 94.62 226 ALA A C 1
ATOM 1872 O O . ALA A 1 226 ? 1.664 8.246 -0.189 1.00 94.62 226 ALA A O 1
ATOM 1873 N N . HIS A 1 227 ? -0.018 6.886 -0.778 1.00 94.12 227 HIS A N 1
ATOM 1874 C CA . HIS A 1 227 ? 0.762 6.011 -1.639 1.00 94.12 227 HIS A CA 1
ATOM 1875 C C . HIS A 1 227 ? 1.290 6.765 -2.862 1.00 94.12 227 HIS A C 1
ATOM 1877 O O . HIS A 1 227 ? 2.456 6.599 -3.208 1.00 94.12 227 HIS A O 1
ATOM 1883 N N . LEU A 1 228 ? 0.506 7.676 -3.449 1.00 91.19 228 LEU A N 1
ATOM 1884 C CA . LEU A 1 228 ? 0.966 8.554 -4.526 1.00 91.19 228 LEU A CA 1
ATOM 1885 C C . LEU A 1 228 ? 2.198 9.363 -4.097 1.00 91.19 228 LEU A C 1
ATOM 1887 O O . LEU A 1 228 ? 3.202 9.374 -4.807 1.00 91.19 228 LEU A O 1
ATOM 1891 N N . VAL A 1 229 ? 2.159 9.991 -2.917 1.00 90.38 229 VAL A N 1
ATOM 1892 C CA . VAL A 1 229 ? 3.302 10.756 -2.389 1.00 90.38 229 VAL A CA 1
ATOM 1893 C C . VAL A 1 229 ? 4.507 9.851 -2.141 1.00 90.38 229 VAL A C 1
ATOM 1895 O O . VAL A 1 229 ? 5.620 10.206 -2.530 1.00 90.38 229 VAL A O 1
ATOM 1898 N N . LEU A 1 230 ? 4.305 8.677 -1.536 1.00 89.38 230 LEU A N 1
ATOM 1899 C CA . LEU A 1 230 ? 5.385 7.715 -1.298 1.00 89.38 230 LEU A CA 1
ATOM 1900 C C . LEU A 1 230 ? 6.007 7.210 -2.604 1.00 89.38 230 LEU A C 1
ATOM 1902 O O . LEU A 1 230 ? 7.226 7.060 -2.670 1.00 89.38 230 LEU A O 1
ATOM 1906 N N . ASN A 1 231 ? 5.202 6.985 -3.643 1.00 85.50 231 ASN A N 1
ATOM 1907 C CA . ASN A 1 231 ? 5.680 6.516 -4.939 1.00 85.50 231 ASN A CA 1
ATOM 1908 C C . ASN A 1 231 ? 6.503 7.602 -5.654 1.00 85.50 231 ASN A C 1
ATOM 1910 O O . ASN A 1 231 ? 7.621 7.345 -6.106 1.00 85.50 231 ASN A O 1
ATOM 1914 N N . LEU A 1 232 ? 6.019 8.851 -5.646 1.00 82.31 232 LEU A N 1
ATOM 1915 C CA . LEU A 1 232 ? 6.771 10.006 -6.151 1.00 82.31 232 LEU A CA 1
ATOM 1916 C C . LEU A 1 232 ? 8.090 10.199 -5.389 1.00 82.31 232 LEU A C 1
ATOM 1918 O O . LEU A 1 232 ? 9.138 10.407 -5.999 1.00 82.31 232 LEU A O 1
ATOM 1922 N N . ALA A 1 233 ? 8.061 10.083 -4.060 1.00 80.81 233 ALA A N 1
ATOM 1923 C CA . ALA A 1 233 ? 9.259 10.165 -3.233 1.00 80.81 233 ALA A CA 1
ATOM 1924 C C . ALA A 1 233 ? 10.252 9.039 -3.558 1.00 80.81 233 ALA A C 1
ATOM 1926 O O . ALA A 1 233 ? 11.456 9.287 -3.652 1.00 80.81 233 ALA A O 1
ATOM 1927 N N . ASN A 1 234 ? 9.770 7.812 -3.765 1.00 75.81 234 ASN A N 1
ATOM 1928 C CA . ASN A 1 234 ? 10.611 6.655 -4.061 1.00 75.81 234 ASN A CA 1
ATOM 1929 C C . ASN A 1 234 ? 11.332 6.793 -5.411 1.00 75.81 234 ASN A C 1
ATOM 1931 O O . ASN A 1 234 ? 12.533 6.526 -5.479 1.00 75.81 234 ASN A O 1
ATOM 1935 N N . GLY A 1 235 ? 10.642 7.288 -6.445 1.00 69.50 235 GLY A N 1
ATOM 1936 C CA . GLY A 1 235 ? 11.238 7.550 -7.761 1.00 69.50 235 GLY A CA 1
ATOM 1937 C C . GLY A 1 235 ? 12.409 8.541 -7.724 1.00 69.50 235 GLY A C 1
ATOM 1938 O O . GLY A 1 235 ? 13.323 8.443 -8.537 1.00 69.50 235 GLY A O 1
ATOM 1939 N N . LEU A 1 236 ? 12.426 9.450 -6.745 1.00 68.00 236 LEU A N 1
ATOM 1940 C CA . LEU A 1 236 ? 13.452 10.490 -6.596 1.00 68.00 236 LEU A CA 1
ATOM 1941 C C . LEU A 1 236 ? 14.557 10.134 -5.586 1.00 68.00 236 LEU A C 1
ATOM 1943 O O . LEU A 1 236 ? 15.633 10.729 -5.603 1.00 68.00 236 LEU A O 1
ATOM 1947 N N . THR A 1 237 ? 14.315 9.179 -4.682 1.00 61.81 237 THR A N 1
ATOM 1948 C CA . THR A 1 237 ? 15.174 8.919 -3.508 1.00 61.81 237 THR A CA 1
ATOM 1949 C C . THR A 1 237 ? 15.635 7.470 -3.406 1.00 61.81 237 THR A C 1
ATOM 1951 O O . THR A 1 237 ? 15.828 6.951 -2.302 1.00 61.81 237 THR A O 1
ATOM 1954 N N . PHE A 1 238 ? 15.853 6.806 -4.544 1.00 54.94 238 PHE A N 1
ATOM 1955 C CA . PHE A 1 238 ? 16.155 5.369 -4.653 1.00 54.94 238 PHE A CA 1
ATOM 1956 C C . PHE A 1 238 ? 17.224 4.845 -3.655 1.00 54.94 238 PHE A C 1
ATOM 1958 O O . PHE A 1 238 ? 17.210 3.672 -3.300 1.00 54.94 238 PHE A O 1
ATOM 1965 N N . LEU A 1 239 ? 18.071 5.713 -3.074 1.00 50.72 239 LEU A N 1
ATOM 1966 C CA . LEU A 1 239 ? 19.087 5.377 -2.062 1.00 50.72 239 LEU A CA 1
ATOM 1967 C C . LEU A 1 239 ? 18.864 5.903 -0.619 1.00 50.72 239 LEU A C 1
ATOM 1969 O O . LEU A 1 239 ? 19.630 5.539 0.267 1.00 50.72 239 LEU A O 1
ATOM 1973 N N . LYS A 1 240 ? 17.832 6.704 -0.311 1.00 68.38 240 LYS A N 1
ATOM 1974 C CA . LYS A 1 240 ? 17.684 7.357 1.014 1.00 68.38 240 LYS A CA 1
ATOM 1975 C C . LYS A 1 240 ? 16.570 6.758 1.891 1.00 68.38 240 LYS A C 1
ATOM 1977 O O . LYS A 1 240 ? 15.566 7.411 2.162 1.00 68.38 240 LYS A O 1
ATOM 1982 N N . ILE A 1 241 ? 16.773 5.536 2.398 1.00 73.12 241 ILE A N 1
ATOM 1983 C CA . ILE A 1 241 ? 15.845 4.891 3.360 1.00 73.12 241 ILE A CA 1
ATOM 1984 C C . ILE A 1 241 ? 15.505 5.761 4.578 1.00 73.12 241 ILE A C 1
ATOM 1986 O O . ILE A 1 241 ? 14.326 5.817 4.922 1.00 73.12 241 ILE A O 1
ATOM 1990 N N . PRO A 1 242 ? 16.461 6.467 5.215 1.00 76.81 242 PRO A N 1
ATOM 1991 C CA . PRO A 1 242 ? 16.139 7.296 6.375 1.00 76.81 242 PRO A CA 1
ATOM 1992 C C . PRO A 1 242 ? 15.062 8.343 6.075 1.00 76.81 242 PRO A C 1
ATOM 1994 O O . PRO A 1 242 ? 14.167 8.563 6.881 1.00 76.81 242 PRO A O 1
ATOM 1997 N N . ILE A 1 243 ? 15.096 8.931 4.877 1.00 73.12 243 ILE A N 1
ATOM 1998 C CA . ILE A 1 243 ? 14.130 9.947 4.456 1.00 73.12 243 ILE A CA 1
ATOM 1999 C C . ILE A 1 243 ? 12.750 9.330 4.187 1.00 73.12 243 ILE A C 1
ATOM 2001 O O . ILE A 1 243 ? 11.726 9.906 4.550 1.00 73.12 243 ILE A O 1
ATOM 2005 N N . PHE A 1 244 ? 12.713 8.125 3.618 1.00 79.94 244 PHE A N 1
ATOM 2006 C CA . PHE A 1 244 ? 11.472 7.370 3.446 1.00 79.94 244 PHE A CA 1
ATOM 2007 C C . PHE A 1 244 ? 10.809 7.032 4.794 1.00 79.94 244 PHE A C 1
ATOM 2009 O O . PHE A 1 244 ? 9.595 7.154 4.946 1.00 79.94 244 PHE A O 1
ATOM 2016 N N . ILE A 1 245 ? 11.612 6.668 5.800 1.00 86.19 245 ILE A N 1
ATOM 2017 C CA . ILE A 1 245 ? 11.131 6.416 7.165 1.00 86.19 245 ILE A CA 1
ATOM 2018 C C . ILE A 1 245 ? 10.562 7.696 7.787 1.00 86.19 245 ILE A C 1
ATOM 2020 O O . ILE A 1 245 ? 9.503 7.635 8.407 1.00 86.19 245 ILE A O 1
ATOM 2024 N N . LEU A 1 246 ? 11.211 8.850 7.595 1.00 86.06 246 LEU A N 1
ATOM 2025 C CA . LEU A 1 246 ? 10.706 10.130 8.106 1.00 86.06 246 LEU A CA 1
ATOM 2026 C C . LEU A 1 246 ? 9.303 10.446 7.574 1.00 86.06 246 LEU A C 1
ATOM 2028 O O . LEU A 1 246 ? 8.443 10.833 8.359 1.00 86.06 246 LEU A O 1
ATOM 2032 N N . LEU A 1 247 ? 9.032 10.201 6.286 1.00 88.50 247 LEU A N 1
ATOM 2033 C CA . LEU A 1 247 ? 7.689 10.375 5.718 1.00 88.50 247 LEU A CA 1
ATOM 2034 C C . LEU A 1 247 ? 6.638 9.491 6.392 1.00 88.50 247 LEU A C 1
ATOM 2036 O O . LEU A 1 247 ? 5.562 9.970 6.752 1.00 88.50 247 LEU A O 1
ATOM 2040 N N . ILE A 1 248 ? 6.956 8.210 6.590 1.00 90.44 248 ILE A N 1
ATOM 2041 C CA . ILE A 1 248 ? 6.072 7.269 7.289 1.00 9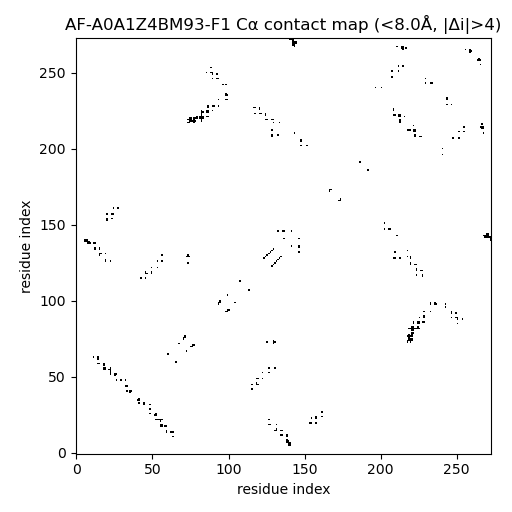0.44 248 ILE A CA 1
ATOM 2042 C C . ILE A 1 248 ? 5.801 7.760 8.714 1.00 90.44 248 ILE A C 1
ATOM 2044 O O . ILE A 1 248 ? 4.648 7.815 9.142 1.00 90.44 248 ILE A O 1
ATOM 2048 N N . VAL A 1 249 ? 6.847 8.166 9.437 1.00 91.38 249 VAL A N 1
ATOM 2049 C CA . VAL A 1 249 ? 6.731 8.688 10.805 1.00 91.38 249 VAL A CA 1
ATOM 2050 C C . VAL A 1 249 ? 5.846 9.933 10.839 1.00 91.38 249 VAL A C 1
ATOM 2052 O O . VAL A 1 249 ? 4.967 10.018 11.697 1.00 91.38 249 VAL A O 1
ATOM 2055 N N . THR A 1 250 ? 5.994 10.861 9.891 1.00 91.06 250 THR A N 1
ATOM 2056 C CA . THR A 1 250 ? 5.125 12.041 9.794 1.00 91.06 250 THR A CA 1
ATOM 2057 C C . THR A 1 250 ? 3.663 11.657 9.581 1.00 91.06 250 THR A C 1
ATOM 2059 O O . THR A 1 250 ? 2.793 12.198 10.262 1.00 91.06 250 THR A O 1
ATOM 2062 N N . GLY A 1 251 ? 3.372 10.694 8.704 1.00 91.12 251 GLY A N 1
ATOM 2063 C CA . GLY A 1 251 ? 2.005 10.213 8.490 1.00 91.12 251 GLY A CA 1
ATOM 2064 C C . GLY A 1 251 ? 1.392 9.549 9.727 1.00 91.12 251 GLY A C 1
ATOM 2065 O O . GLY A 1 251 ? 0.218 9.771 10.038 1.00 91.12 251 GLY A O 1
ATOM 2066 N N . VAL A 1 252 ? 2.193 8.778 10.470 1.00 92.69 252 VAL A N 1
ATOM 2067 C CA . VAL A 1 252 ? 1.774 8.151 11.733 1.00 92.69 252 VAL A CA 1
ATOM 2068 C C . VAL A 1 252 ? 1.478 9.211 12.791 1.00 92.69 252 VAL A C 1
ATOM 2070 O O . VAL A 1 252 ? 0.387 9.214 13.361 1.00 92.69 252 VAL A O 1
ATOM 2073 N N . ILE A 1 253 ? 2.410 10.138 13.026 1.00 91.25 253 ILE A N 1
ATOM 2074 C CA . ILE A 1 253 ? 2.246 11.217 14.010 1.00 91.25 253 ILE A CA 1
ATOM 2075 C C . ILE A 1 253 ? 1.040 12.087 13.647 1.00 91.25 253 ILE A C 1
ATOM 2077 O O . ILE A 1 253 ? 0.191 12.324 14.503 1.00 91.25 253 ILE A O 1
ATOM 2081 N N . GLY A 1 254 ? 0.917 12.503 12.383 1.00 89.94 254 GLY A N 1
ATOM 2082 C CA . GLY A 1 254 ? -0.203 13.318 11.911 1.00 89.94 254 GLY A CA 1
ATOM 2083 C C . GLY A 1 254 ? -1.556 12.640 12.133 1.00 89.94 254 GLY A C 1
ATOM 2084 O O . GLY A 1 254 ? -2.483 13.265 12.642 1.00 89.94 254 GLY A O 1
ATOM 2085 N N . THR A 1 255 ? -1.655 11.338 11.849 1.00 90.94 255 THR A N 1
ATOM 2086 C CA . THR A 1 255 ? -2.882 10.560 12.093 1.00 90.94 255 THR A CA 1
ATOM 2087 C C . THR A 1 255 ? -3.206 10.452 13.587 1.00 90.94 255 THR A C 1
ATOM 2089 O O . THR A 1 255 ? -4.365 10.606 13.977 1.00 90.94 255 THR A O 1
ATOM 2092 N N . ILE A 1 256 ? -2.202 10.222 14.441 1.00 91.06 256 ILE A N 1
ATOM 2093 C CA . ILE A 1 256 ? -2.387 10.152 15.899 1.00 91.06 256 ILE A CA 1
ATOM 2094 C C . ILE A 1 256 ? -2.863 11.500 16.451 1.00 91.06 256 ILE A C 1
ATOM 2096 O O . ILE A 1 256 ? -3.800 11.527 17.250 1.00 91.06 256 ILE A O 1
ATOM 2100 N N . LEU A 1 257 ? -2.246 12.605 16.028 1.00 90.75 257 LEU A N 1
ATOM 2101 C CA . LEU A 1 257 ? -2.624 13.952 16.456 1.00 90.75 257 LEU A CA 1
ATOM 2102 C C . LEU A 1 257 ? -4.050 14.292 16.021 1.00 90.75 257 LEU A C 1
ATOM 2104 O O . LEU A 1 257 ? -4.863 14.643 16.870 1.00 90.75 257 LEU A O 1
ATOM 2108 N N . TYR A 1 258 ? -4.387 14.070 14.747 1.00 89.38 258 TYR A N 1
ATOM 2109 C CA . TYR A 1 258 ? -5.737 14.286 14.220 1.00 89.38 258 TYR A CA 1
ATOM 2110 C C . TYR A 1 258 ? -6.802 13.527 15.020 1.00 89.38 258 TYR A C 1
ATOM 2112 O O . TYR A 1 258 ? -7.833 14.082 15.407 1.00 89.38 258 TYR A O 1
ATOM 2120 N N . LYS A 1 259 ? -6.555 12.246 15.309 1.00 89.25 259 LYS A N 1
ATOM 2121 C CA . LYS A 1 259 ? -7.488 11.437 16.099 1.00 89.25 259 LYS A CA 1
ATOM 2122 C C . LYS A 1 259 ? -7.593 11.907 17.539 1.00 89.25 259 LYS A C 1
ATOM 2124 O O . LYS A 1 259 ? -8.698 11.937 18.075 1.00 89.25 259 LYS A O 1
ATOM 2129 N N . ARG A 1 260 ? -6.475 12.300 18.150 1.00 89.12 260 ARG A N 1
ATOM 2130 C CA . ARG A 1 260 ? -6.454 12.845 19.510 1.00 89.12 260 ARG A CA 1
ATOM 2131 C C . ARG A 1 260 ? -7.262 14.137 19.602 1.00 89.12 260 ARG A C 1
ATOM 2133 O O . ARG A 1 260 ? -8.054 14.267 20.528 1.00 89.12 260 ARG A O 1
ATOM 2140 N N . GLU A 1 261 ? -7.108 15.043 18.640 1.00 90.94 261 GLU A N 1
ATOM 2141 C CA . GLU A 1 261 ? -7.886 16.287 18.560 1.00 90.94 261 GLU A CA 1
ATOM 2142 C C . GLU A 1 261 ? -9.387 16.020 18.410 1.00 90.94 261 GLU A C 1
ATOM 2144 O O . GLU A 1 261 ? -10.202 16.721 19.002 1.00 90.94 261 GLU A O 1
ATOM 2149 N N . LYS A 1 262 ? -9.763 14.966 17.676 1.00 87.88 262 LYS A N 1
ATOM 2150 C CA . LYS A 1 262 ? -11.163 14.548 17.509 1.00 87.88 262 LYS A CA 1
ATOM 2151 C C . LYS A 1 262 ? -11.692 13.610 18.600 1.00 87.88 262 LYS A C 1
ATOM 2153 O O . LYS A 1 262 ? -12.835 13.170 18.501 1.00 87.88 262 LYS A O 1
ATOM 2158 N N . GLY A 1 263 ? -10.8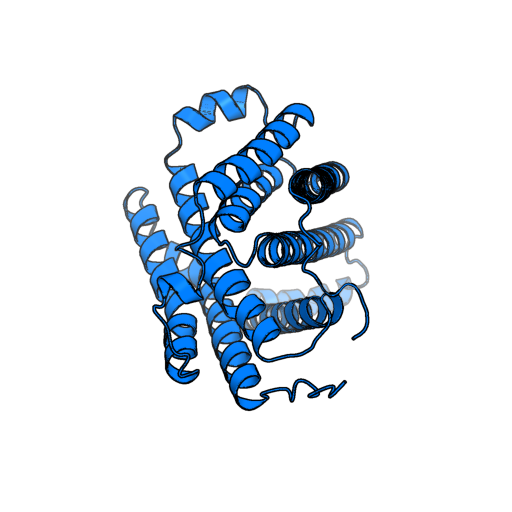89 13.265 19.609 1.00 87.38 263 GLY A N 1
ATOM 2159 C CA . GLY A 1 263 ? -11.273 12.308 20.655 1.00 87.38 263 GLY A CA 1
ATOM 2160 C C . GLY A 1 263 ? -11.545 10.883 20.145 1.00 87.38 263 GLY A C 1
ATOM 2161 O O . GLY A 1 263 ? -12.265 10.125 20.791 1.00 87.38 263 GLY A O 1
ATOM 2162 N N . LEU A 1 264 ? -11.000 10.508 18.984 1.00 87.62 264 LEU A N 1
ATOM 2163 C CA . LEU A 1 264 ? -11.209 9.202 18.361 1.00 87.62 264 LEU A CA 1
ATOM 2164 C C . LEU A 1 264 ? -10.165 8.180 18.846 1.00 87.62 264 LEU A C 1
ATOM 2166 O O . LEU A 1 264 ? -8.972 8.497 18.895 1.00 87.62 264 LEU A O 1
ATOM 2170 N N . PRO A 1 265 ? -10.560 6.928 19.142 1.00 87.50 265 PRO A N 1
ATOM 2171 C CA . PRO A 1 265 ? -9.606 5.879 19.469 1.00 87.50 265 PRO A CA 1
ATOM 2172 C C . PRO A 1 265 ? -8.814 5.424 18.232 1.00 87.50 265 PRO A C 1
ATOM 2174 O O . PRO A 1 265 ? -9.257 5.528 17.081 1.00 87.50 265 PRO A O 1
ATOM 2177 N N . LEU A 1 266 ? -7.627 4.869 18.484 1.00 85.94 266 LEU A N 1
ATOM 2178 C CA . LEU A 1 266 ? -6.857 4.163 17.459 1.00 85.94 266 LEU A CA 1
ATOM 2179 C C . LEU A 1 266 ? -7.539 2.824 17.154 1.00 85.94 266 LEU A C 1
ATOM 2181 O O . LEU A 1 266 ? -7.908 2.090 18.071 1.00 85.94 266 LEU A O 1
ATOM 2185 N N . ALA A 1 267 ? -7.736 2.541 15.871 1.00 81.94 267 ALA A N 1
ATOM 2186 C CA . ALA A 1 267 ? -8.574 1.444 15.396 1.00 81.94 267 ALA A CA 1
ATOM 2187 C C . ALA A 1 267 ? -7.827 0.105 15.352 1.00 81.94 267 ALA A C 1
ATOM 2189 O O . ALA A 1 267 ? -8.445 -0.956 15.463 1.00 81.94 267 ALA A O 1
ATOM 2190 N N . ILE A 1 268 ? -6.504 0.124 15.180 1.00 74.88 268 ILE A N 1
ATOM 2191 C CA . ILE A 1 268 ? -5.757 -1.097 14.895 1.00 74.88 268 ILE A CA 1
ATOM 2192 C C . ILE A 1 268 ? -5.459 -1.932 16.147 1.00 74.88 268 ILE A C 1
ATOM 2194 O O . ILE A 1 268 ? -4.979 -1.439 17.174 1.00 74.88 268 ILE A O 1
ATOM 2198 N N . LYS A 1 269 ? -5.668 -3.249 16.036 1.00 71.31 269 LYS A N 1
ATOM 2199 C CA . LYS A 1 269 ? -5.246 -4.229 17.045 1.00 71.31 269 LYS A CA 1
ATOM 2200 C C . LYS A 1 269 ? -3.748 -4.477 16.923 1.00 71.31 269 LYS A C 1
ATOM 2202 O O . LYS A 1 269 ? -3.281 -5.116 15.977 1.00 71.31 269 LYS A O 1
ATOM 2207 N N . ARG A 1 270 ? -2.997 -3.944 17.886 1.00 62.28 270 ARG A N 1
ATOM 2208 C CA . ARG A 1 270 ? -1.558 -3.721 17.726 1.00 62.28 270 ARG A CA 1
ATOM 2209 C C . ARG A 1 270 ? -0.729 -5.003 17.688 1.00 62.28 270 ARG A C 1
ATOM 2211 O O . ARG A 1 270 ? 0.121 -5.084 16.814 1.00 62.28 270 ARG A O 1
ATOM 2218 N N . PHE A 1 271 ? -0.963 -6.002 18.555 1.00 50.78 271 PHE A N 1
ATOM 2219 C CA . PHE A 1 271 ? 0.000 -7.114 18.642 1.00 50.78 271 PHE A CA 1
ATOM 2220 C C . PHE A 1 271 ? -0.555 -8.539 18.869 1.00 50.78 271 PHE A C 1
ATOM 2222 O O . PHE A 1 271 ? -0.180 -9.408 18.085 1.00 50.78 271 PHE A O 1
ATOM 2229 N N . TRP A 1 272 ? -1.466 -8.834 19.811 1.00 40.41 272 TRP A N 1
ATOM 2230 C CA . TRP A 1 272 ? -1.827 -10.243 20.112 1.00 40.41 272 TRP A CA 1
ATOM 2231 C C . TRP A 1 272 ? -3.231 -10.438 20.712 1.00 40.41 272 TRP A C 1
ATOM 2233 O O . TRP A 1 272 ? -3.368 -10.772 21.884 1.00 40.41 272 TRP A O 1
ATOM 2243 N N . SER A 1 273 ? -4.281 -10.263 19.911 1.00 37.00 273 SER A N 1
ATOM 2244 C CA . SER A 1 273 ? -5.638 -10.734 20.247 1.00 37.00 273 SER A CA 1
ATOM 2245 C C . SER A 1 273 ? -6.278 -11.371 19.037 1.00 37.00 273 SER A C 1
ATOM 2247 O O . SER A 1 273 ? -6.226 -10.668 18.002 1.00 37.00 273 SER A O 1
#

Mean predicted aligned error: 9.05 Å

Solvent-accessible surface area (backbone atoms only — not comparable to full-atom values): 14941 Å² total; per-residue (Å²): 140,79,84,76,72,68,73,61,41,62,69,57,49,50,44,48,49,53,19,49,51,48,25,52,54,43,54,70,50,41,69,74,69,60,74,61,86,42,82,76,52,44,59,54,47,52,50,49,48,49,54,58,33,41,46,36,49,59,51,35,51,64,74,61,69,66,91,72,56,68,50,60,69,37,11,67,72,34,60,54,66,59,5,53,51,51,18,47,54,47,44,51,49,36,40,76,70,61,62,53,44,71,67,54,59,64,50,57,79,74,44,73,63,55,57,54,50,47,54,53,42,44,51,50,41,46,55,47,44,29,44,45,49,47,46,49,56,70,44,31,58,64,19,53,60,58,52,49,53,51,50,51,51,53,53,50,53,51,52,50,52,54,51,51,51,55,44,70,76,31,67,73,54,52,60,46,45,68,60,41,63,75,42,63,88,59,69,53,68,67,60,57,47,52,51,53,53,50,52,52,50,50,53,51,49,54,51,50,43,50,49,48,21,51,58,54,74,45,19,37,39,35,34,36,35,40,48,47,46,53,51,59,46,45,78,70,39,84,84,46,63,72,60,56,48,49,50,53,50,50,52,51,52,51,50,53,49,54,29,56,78,68,72,47,78,84,63,70,58,75,71,87,96